Protein AF-B7RVP2-F1 (afdb_monomer)

Secondary structure (DSSP, 8-state):
-EE--TT-TTS-HHHIIIIISSS---HHHHHHHHHHTT----EES--GGGTGGGS-GGG-EEEE--HHHHHHHHHHHHHHH-TT----HHHHHHSTTTTTHHHHHTTT--TT-EEEEGGGHHHHHHHHHHHHT--------SPPSTTHHHHHHHSS-HHHHHHHHHHTHHHHHHHHHHHHHHHHHHHHHHHT-

Sequence (193 aa):
MCDYGSDSKWTSVIIHEYIYAPHEIRWTSFYERLISEGVVALVGHFRLKKYSHLFSPSSQISFVRKPLARTASEFLHETRQSSRMTRNFEEYIELPEMRNRQSKLLKGFENGAFIGVTELYPESIHLINARFRLNLRVLKRNQAPKGGAAKFLQDLPQSVVKRYDELNRIDNEIYRTCRANIERNLSELGANK

Foldseek 3Di:
DEDADQPDPRHDPLCCVQPVPPDDHPLVVSLVVCVVVVPPDYDYDAQCVVCVVSDDLQSAEEEAEQLQLVLLVVLVVCVVPDPPPPDDSLVVLPDPCSFQVVCVSCPPSDPNHAYHYPVCQVLSVVVVCVSVVDDDDDDPPPDDDPCSSVVVVVPDDVVSVVVSCVRHVVSNVVNVVNVVVSVVVVVVVVVVD

Structure (mmCIF, N/CA/C/O backbone):
data_AF-B7RVP2-F1
#
_entry.id   AF-B7RVP2-F1
#
loop_
_atom_site.group_PDB
_atom_site.id
_atom_site.type_symbol
_atom_site.label_atom_id
_atom_site.label_alt_id
_atom_site.label_comp_id
_atom_site.label_asym_id
_atom_site.label_entity_id
_atom_site.label_seq_id
_atom_site.pdbx_PDB_ins_code
_atom_site.Cartn_x
_atom_site.Cartn_y
_atom_site.Cartn_z
_atom_site.occupancy
_atom_site.B_iso_or_equiv
_atom_site.auth_seq_id
_atom_site.auth_comp_id
_atom_site.auth_asym_id
_atom_site.auth_atom_id
_atom_site.pdbx_PDB_model_num
ATOM 1 N N . MET A 1 1 ? 6.884 -10.713 -11.499 1.00 94.19 1 MET A N 1
ATOM 2 C CA . MET A 1 1 ? 8.156 -10.226 -10.928 1.00 94.19 1 MET A CA 1
ATOM 3 C C . MET A 1 1 ? 7.902 -9.734 -9.513 1.00 94.19 1 MET A C 1
ATOM 5 O O . MET A 1 1 ? 6.895 -9.064 -9.309 1.00 94.19 1 MET A O 1
ATOM 9 N N . CYS A 1 2 ? 8.762 -10.073 -8.553 1.00 96.00 2 CYS A N 1
ATOM 10 C CA . CYS A 1 2 ? 8.554 -9.769 -7.134 1.00 96.00 2 CYS A CA 1
ATOM 11 C C . CYS A 1 2 ? 9.708 -8.939 -6.557 1.00 96.00 2 CYS A C 1
ATOM 13 O O . CYS A 1 2 ? 10.865 -9.303 -6.747 1.00 96.00 2 CYS A O 1
ATOM 15 N N . ASP A 1 3 ? 9.398 -7.877 -5.814 1.00 96.00 3 ASP A N 1
ATOM 16 C CA . ASP A 1 3 ? 10.372 -7.049 -5.094 1.00 96.00 3 ASP A CA 1
ATOM 17 C C . ASP A 1 3 ? 9.962 -6.851 -3.625 1.00 96.00 3 ASP A C 1
ATOM 19 O O . ASP A 1 3 ? 9.094 -6.047 -3.285 1.00 96.00 3 ASP A O 1
ATOM 23 N N . TYR A 1 4 ? 10.601 -7.601 -2.734 1.00 94.12 4 TYR A N 1
ATOM 24 C CA . TYR A 1 4 ? 10.345 -7.578 -1.295 1.00 94.12 4 TYR A CA 1
ATOM 25 C C . TYR A 1 4 ? 11.555 -7.073 -0.492 1.00 94.12 4 TYR A C 1
ATOM 27 O O . TYR A 1 4 ? 11.620 -7.319 0.712 1.00 94.12 4 TYR A O 1
ATOM 35 N N . GLY A 1 5 ? 12.500 -6.373 -1.131 1.00 94.00 5 GLY A N 1
ATOM 36 C CA . GLY A 1 5 ? 13.737 -5.910 -0.492 1.00 94.00 5 GLY A CA 1
ATOM 37 C C . GLY A 1 5 ? 14.973 -6.734 -0.864 1.00 94.00 5 GLY A C 1
ATOM 38 O O . GLY A 1 5 ? 14.858 -7.875 -1.309 1.00 94.00 5 GLY A O 1
ATOM 39 N N . SER A 1 6 ? 16.162 -6.163 -0.646 1.00 92.88 6 SER A N 1
ATOM 40 C CA . SER A 1 6 ? 17.462 -6.784 -0.959 1.00 92.88 6 SER A CA 1
ATOM 41 C C . SER A 1 6 ? 17.754 -8.058 -0.171 1.00 92.88 6 SER A C 1
ATOM 43 O O . SER A 1 6 ? 18.533 -8.885 -0.626 1.00 92.88 6 SER A O 1
ATOM 45 N N . ASP A 1 7 ? 17.122 -8.226 0.989 1.00 92.19 7 ASP A N 1
ATOM 46 C CA . ASP A 1 7 ? 17.413 -9.339 1.902 1.00 92.19 7 ASP A CA 1
ATOM 47 C C . ASP A 1 7 ? 16.309 -10.409 1.862 1.00 92.19 7 ASP A C 1
ATOM 49 O O . ASP A 1 7 ? 16.359 -11.421 2.564 1.00 92.19 7 ASP A O 1
ATOM 53 N N . SER A 1 8 ? 15.267 -10.191 1.053 1.00 92.19 8 SER A N 1
ATOM 54 C CA . SER A 1 8 ? 14.140 -11.110 0.953 1.00 92.19 8 SER A CA 1
ATOM 55 C C . SER A 1 8 ? 14.402 -12.186 -0.089 1.00 92.19 8 SER A C 1
ATOM 57 O O . SER A 1 8 ? 14.528 -11.898 -1.275 1.00 92.19 8 SER A O 1
ATOM 59 N N . LYS A 1 9 ? 14.316 -13.454 0.324 1.00 93.31 9 LYS A N 1
ATOM 60 C CA . LYS A 1 9 ? 14.344 -14.613 -0.589 1.00 93.31 9 LYS A CA 1
ATOM 61 C C . LYS A 1 9 ? 13.208 -14.638 -1.623 1.00 93.31 9 LYS A C 1
ATOM 63 O O . LYS A 1 9 ? 13.216 -15.472 -2.520 1.00 93.31 9 LYS A O 1
ATOM 68 N N . TRP A 1 10 ? 12.188 -13.795 -1.448 1.00 93.81 10 TRP A N 1
ATOM 69 C CA . TRP A 1 10 ? 11.055 -13.674 -2.370 1.00 93.81 10 TRP A CA 1
ATOM 70 C C . TRP A 1 10 ? 11.280 -12.610 -3.447 1.00 93.81 10 TRP A C 1
ATOM 72 O O . TRP A 1 10 ? 10.473 -12.504 -4.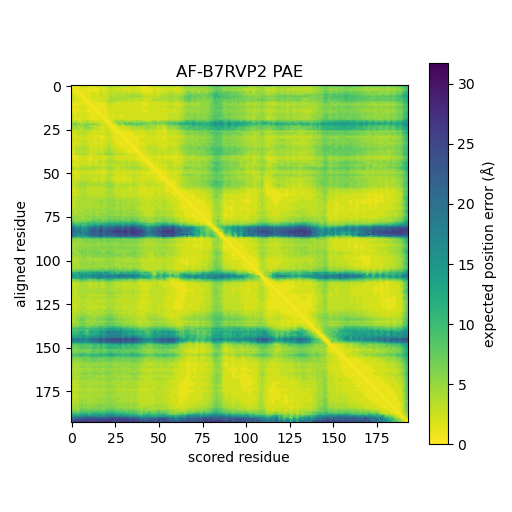373 1.00 93.81 10 TRP A O 1
ATOM 82 N N . THR A 1 11 ? 12.343 -11.814 -3.327 1.00 96.00 11 THR A N 1
ATOM 83 C CA . THR A 1 11 ? 12.757 -10.878 -4.367 1.00 96.00 11 THR A CA 1
ATOM 84 C C . THR A 1 11 ? 13.332 -11.661 -5.541 1.00 96.00 11 THR A C 1
ATOM 86 O O . THR A 1 11 ? 14.124 -12.586 -5.382 1.00 96.00 11 THR A O 1
ATOM 89 N N . SER A 1 12 ? 12.865 -11.345 -6.744 1.00 96.00 12 SER A N 1
ATOM 90 C CA . SER A 1 12 ? 13.273 -12.051 -7.956 1.00 96.00 12 SER A CA 1
ATOM 91 C C . SER A 1 12 ? 14.728 -11.750 -8.316 1.00 96.00 12 SER A C 1
ATOM 93 O O . SER A 1 12 ? 15.195 -10.628 -8.135 1.00 96.00 12 SER A O 1
ATOM 95 N N . VAL A 1 13 ? 15.420 -12.728 -8.906 1.00 94.69 13 VAL A N 1
ATOM 96 C CA . VAL A 1 13 ? 16.837 -12.612 -9.302 1.00 94.69 13 VAL A CA 1
ATOM 97 C C . VAL A 1 13 ? 17.090 -11.378 -10.176 1.00 94.69 13 VAL A C 1
ATOM 99 O O . VAL A 1 13 ? 17.980 -10.596 -9.871 1.00 94.69 13 VAL A O 1
ATOM 102 N N . ILE A 1 14 ? 16.231 -11.117 -11.168 1.00 94.31 14 ILE A N 1
ATOM 103 C CA . ILE A 1 14 ? 16.333 -9.929 -12.037 1.00 94.31 14 ILE A CA 1
ATOM 104 C C . ILE A 1 14 ? 16.259 -8.615 -11.233 1.00 94.31 14 ILE A C 1
ATOM 106 O O . ILE A 1 14 ? 16.933 -7.644 -11.563 1.00 94.31 14 ILE A O 1
ATOM 110 N N . ILE A 1 15 ? 15.478 -8.561 -10.147 1.00 95.38 15 ILE A N 1
ATOM 111 C CA . ILE A 1 15 ? 15.446 -7.378 -9.274 1.00 95.38 15 ILE A CA 1
ATOM 112 C C . ILE A 1 15 ? 16.778 -7.233 -8.535 1.00 95.38 15 ILE A C 1
ATOM 114 O O . ILE A 1 15 ? 17.298 -6.123 -8.453 1.00 95.38 15 ILE A O 1
ATOM 118 N N . HIS A 1 16 ? 17.368 -8.322 -8.036 1.00 94.69 16 HIS A N 1
ATOM 119 C CA . HIS A 1 16 ? 18.698 -8.247 -7.429 1.00 94.69 16 HIS A CA 1
ATOM 120 C C . HIS A 1 16 ? 19.746 -7.754 -8.422 1.00 94.69 16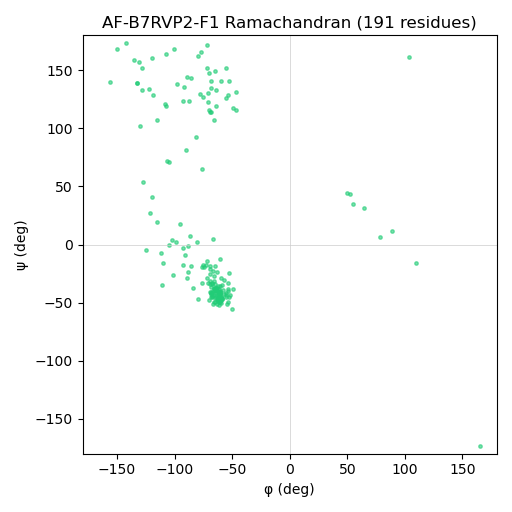 HIS A C 1
ATOM 122 O O . HIS A 1 16 ? 20.474 -6.814 -8.117 1.00 94.69 16 HIS A O 1
ATOM 128 N N . GLU A 1 17 ? 19.768 -8.340 -9.615 1.00 93.88 17 GLU A N 1
ATOM 129 C CA . GLU A 1 17 ? 20.741 -8.030 -10.659 1.00 93.88 17 GLU A CA 1
ATOM 130 C C . GLU A 1 17 ? 20.688 -6.576 -11.119 1.00 93.88 17 GLU A C 1
ATOM 132 O O . GLU A 1 17 ? 21.743 -5.995 -11.326 1.00 93.88 17 GLU A O 1
ATOM 137 N N . TYR A 1 18 ? 19.499 -5.984 -11.274 1.00 94.75 18 TYR A N 1
ATOM 138 C CA . TYR A 1 18 ? 19.358 -4.642 -11.858 1.00 94.75 18 TYR A CA 1
ATOM 139 C C . TYR A 1 18 ? 19.131 -3.530 -10.831 1.00 94.75 18 TYR A C 1
ATOM 141 O O . TYR A 1 18 ? 19.436 -2.374 -11.116 1.00 94.75 18 TYR A O 1
ATOM 149 N N . ILE A 1 19 ? 18.560 -3.847 -9.664 1.00 95.06 19 ILE A N 1
ATOM 150 C CA . ILE A 1 19 ? 18.111 -2.842 -8.687 1.00 95.06 19 ILE A CA 1
ATOM 151 C C . ILE A 1 19 ? 18.961 -2.846 -7.414 1.00 95.06 19 ILE A C 1
ATOM 153 O O . ILE A 1 19 ? 19.156 -1.783 -6.830 1.00 95.06 19 ILE A O 1
ATOM 157 N N . TYR A 1 20 ? 19.4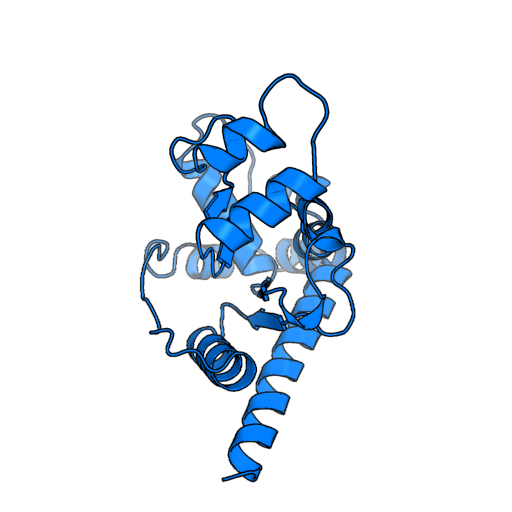38 -4.011 -6.961 1.00 94.00 20 TYR A N 1
ATOM 158 C CA . TYR A 1 20 ? 20.157 -4.133 -5.682 1.00 94.00 20 TYR A CA 1
ATOM 159 C C . TYR A 1 20 ? 21.654 -4.421 -5.809 1.00 94.00 20 TYR A C 1
ATOM 161 O O . TYR A 1 20 ? 22.378 -4.252 -4.829 1.00 94.00 20 TYR A O 1
ATOM 169 N N . ALA A 1 21 ? 22.138 -4.847 -6.974 1.00 90.88 21 ALA A N 1
ATOM 170 C CA . ALA A 1 21 ? 23.562 -5.058 -7.189 1.00 90.88 21 ALA A CA 1
ATOM 171 C C . ALA A 1 21 ? 24.334 -3.724 -7.102 1.00 90.88 21 ALA A C 1
ATOM 173 O O . ALA A 1 21 ? 23.786 -2.682 -7.466 1.00 90.88 21 ALA A O 1
ATOM 174 N N . PRO A 1 22 ? 25.607 -3.736 -6.662 1.00 86.50 22 PRO A N 1
ATOM 175 C CA . PRO A 1 22 ? 26.390 -2.533 -6.365 1.00 86.50 22 PRO A CA 1
ATOM 176 C C . PRO A 1 22 ? 26.891 -1.832 -7.642 1.00 86.50 22 PRO A C 1
ATOM 178 O O . PRO A 1 22 ? 28.085 -1.779 -7.921 1.00 86.50 22 PRO A O 1
ATOM 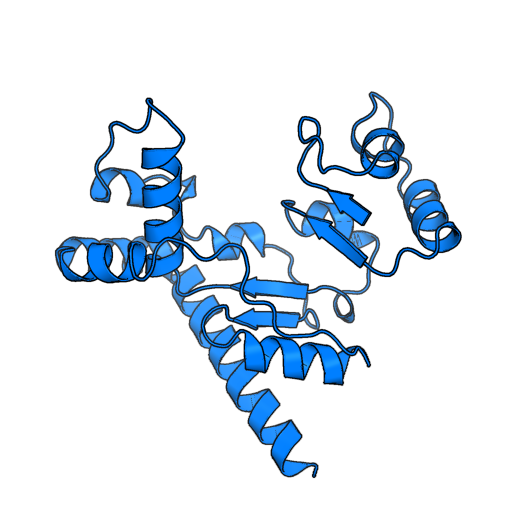181 N N . HIS A 1 23 ? 25.962 -1.320 -8.443 1.00 87.94 23 HIS A N 1
ATOM 182 C CA . HIS A 1 23 ? 26.211 -0.590 -9.682 1.00 87.94 23 HIS A CA 1
ATOM 183 C C . HIS A 1 23 ? 25.097 0.437 -9.921 1.00 87.94 23 HIS A C 1
ATOM 185 O O . HIS A 1 23 ? 24.068 0.431 -9.243 1.00 87.94 23 HIS A O 1
ATOM 191 N N . GLU A 1 24 ? 25.306 1.337 -10.879 1.00 90.81 24 GLU A N 1
ATOM 192 C CA . GLU A 1 24 ? 24.274 2.286 -11.289 1.00 90.81 24 GLU A CA 1
ATOM 193 C C . GLU A 1 24 ? 23.065 1.556 -11.894 1.00 90.81 24 GLU A C 1
ATOM 195 O O . GLU A 1 24 ? 23.212 0.672 -12.743 1.00 90.81 24 GLU A O 1
ATOM 200 N N . ILE A 1 25 ? 21.859 1.939 -11.463 1.00 91.31 25 ILE A N 1
ATOM 201 C CA . ILE A 1 25 ? 20.622 1.303 -11.918 1.00 91.31 25 ILE A CA 1
ATOM 202 C C . ILE A 1 25 ? 20.360 1.670 -13.379 1.00 91.31 25 ILE A C 1
ATOM 204 O O . ILE A 1 25 ? 20.055 2.814 -13.718 1.00 91.31 25 ILE A O 1
ATOM 208 N N . ARG A 1 26 ? 20.391 0.657 -14.244 1.00 92.62 26 ARG A N 1
ATOM 209 C CA . ARG A 1 26 ? 20.084 0.782 -15.673 1.00 92.62 26 ARG A CA 1
ATOM 210 C C . ARG A 1 26 ? 18.594 0.560 -15.924 1.00 92.62 26 ARG A C 1
ATOM 212 O O . ARG A 1 26 ? 18.174 -0.531 -16.309 1.00 92.62 26 ARG A O 1
ATOM 219 N N . TRP A 1 27 ? 17.796 1.602 -15.696 1.00 94.88 27 TRP A N 1
ATOM 220 C CA . TRP A 1 27 ? 16.329 1.548 -15.774 1.00 94.88 27 TRP A CA 1
ATOM 221 C C . TRP A 1 27 ? 15.785 1.082 -17.128 1.00 94.88 27 TRP A C 1
ATOM 223 O O . TRP A 1 27 ? 14.883 0.246 -17.156 1.00 94.88 27 TRP A O 1
ATOM 233 N N . THR A 1 28 ? 16.355 1.561 -18.238 1.00 94.56 28 THR A N 1
ATOM 234 C CA . THR A 1 28 ? 15.943 1.152 -19.592 1.00 94.56 28 THR A CA 1
ATOM 235 C C . THR A 1 28 ? 16.157 -0.343 -19.805 1.00 94.56 28 THR A C 1
ATOM 237 O O . THR A 1 28 ? 15.212 -1.056 -20.124 1.00 94.56 28 THR A O 1
ATOM 240 N N . SER A 1 29 ? 17.362 -0.843 -19.522 1.00 94.94 29 SER A N 1
ATOM 241 C CA . SER A 1 29 ? 17.688 -2.265 -19.675 1.00 94.94 29 SER A CA 1
ATOM 242 C C . SER A 1 29 ? 16.883 -3.156 -18.729 1.00 94.94 29 SER A C 1
ATOM 244 O O . SER A 1 29 ? 16.522 -4.274 -19.088 1.00 94.94 29 SER A O 1
ATOM 246 N N . PHE A 1 30 ? 16.581 -2.672 -17.520 1.00 95.88 30 PHE A N 1
ATOM 247 C CA . PHE A 1 30 ? 15.683 -3.369 -16.605 1.00 95.88 30 PHE A CA 1
ATOM 248 C C . PHE A 1 30 ? 14.278 -3.495 -17.203 1.00 95.88 30 PHE A C 1
ATOM 250 O O . PHE A 1 30 ? 13.723 -4.591 -17.228 1.00 95.88 30 PHE A O 1
ATOM 257 N N . TYR A 1 31 ? 13.716 -2.400 -17.722 1.00 95.44 31 TYR A N 1
ATOM 258 C CA . TYR A 1 31 ? 12.392 -2.409 -18.339 1.00 95.44 31 TYR A CA 1
ATOM 259 C C . TYR A 1 31 ? 12.338 -3.309 -19.580 1.00 95.44 31 TYR A C 1
ATOM 261 O O . TYR A 1 31 ? 11.451 -4.154 -19.674 1.00 95.44 31 TYR A O 1
ATOM 269 N N . GLU A 1 32 ? 13.319 -3.209 -20.480 1.00 94.75 32 GLU A N 1
ATOM 270 C CA . GLU A 1 32 ? 13.449 -4.092 -21.649 1.00 94.75 32 GLU A CA 1
ATOM 271 C C . GLU A 1 32 ? 13.484 -5.566 -21.241 1.00 94.75 32 GLU A C 1
ATOM 273 O O . GLU A 1 32 ? 12.799 -6.392 -21.846 1.00 94.75 32 GLU A O 1
ATOM 278 N N . ARG A 1 33 ? 14.214 -5.887 -20.165 1.00 95.12 33 ARG A N 1
ATOM 279 C CA . ARG A 1 33 ? 14.269 -7.247 -19.626 1.00 95.12 33 ARG A CA 1
ATOM 280 C C . ARG A 1 33 ? 12.923 -7.715 -19.075 1.00 95.12 33 ARG A C 1
ATOM 282 O O . ARG A 1 33 ? 12.567 -8.874 -19.262 1.00 95.12 33 ARG A O 1
ATOM 289 N N . LEU A 1 34 ? 12.158 -6.847 -18.409 1.00 94.88 34 LEU A N 1
ATOM 290 C CA . LEU A 1 34 ? 10.803 -7.201 -17.965 1.00 94.88 34 LEU A CA 1
ATOM 291 C C . LEU A 1 34 ? 9.905 -7.553 -19.156 1.00 94.88 34 LEU A C 1
ATOM 293 O O . LEU A 1 34 ? 9.157 -8.529 -19.089 1.00 94.88 34 LEU A O 1
ATOM 297 N N . ILE A 1 35 ? 9.993 -6.778 -20.239 1.00 94.19 35 ILE A N 1
ATOM 298 C CA . ILE A 1 35 ? 9.204 -7.011 -21.451 1.00 94.19 35 ILE A CA 1
ATOM 299 C C . ILE A 1 35 ? 9.636 -8.306 -22.149 1.00 94.19 35 ILE A C 1
ATOM 301 O O . ILE A 1 35 ? 8.772 -9.108 -22.504 1.00 94.19 35 ILE A O 1
ATOM 305 N N . SER A 1 36 ? 10.941 -8.550 -22.306 1.00 95.38 36 SER A N 1
ATOM 306 C CA . SER A 1 36 ? 11.444 -9.746 -22.999 1.00 95.38 36 SER A CA 1
ATOM 307 C C . SER A 1 36 ? 11.119 -11.053 -22.268 1.00 95.38 36 SER A C 1
ATOM 309 O O . SER A 1 36 ? 10.877 -12.069 -22.911 1.00 95.38 36 SER A O 1
ATOM 311 N N . GLU A 1 37 ? 11.048 -11.021 -20.936 1.00 94.81 37 GLU A N 1
ATOM 312 C CA . GLU A 1 37 ? 10.641 -12.153 -20.086 1.00 94.81 37 GLU A CA 1
ATOM 313 C C . GLU A 1 37 ? 9.109 -12.321 -20.005 1.00 94.81 37 GLU A C 1
ATOM 315 O O . GLU A 1 37 ? 8.607 -13.171 -19.267 1.00 94.81 37 GLU A O 1
ATOM 320 N N . GLY A 1 38 ? 8.334 -11.490 -20.712 1.00 94.19 38 GLY A N 1
ATOM 321 C CA . GLY A 1 38 ? 6.871 -11.549 -20.693 1.00 94.19 38 GLY A CA 1
ATOM 322 C C . GLY A 1 38 ? 6.269 -11.233 -19.320 1.00 94.19 38 GLY A C 1
ATOM 323 O O . GLY A 1 38 ? 5.226 -11.778 -18.947 1.00 94.19 38 GLY A O 1
ATOM 324 N N . VAL A 1 39 ? 6.921 -10.377 -18.524 1.00 93.62 39 VAL A N 1
ATOM 325 C CA . VAL A 1 39 ? 6.451 -10.029 -17.179 1.00 93.62 39 VAL A CA 1
ATOM 326 C C . VAL A 1 39 ? 5.162 -9.216 -17.266 1.00 93.62 39 VAL A C 1
ATOM 328 O O . VAL A 1 39 ? 5.160 -8.057 -17.664 1.00 93.62 39 VAL A O 1
ATOM 331 N N . VAL A 1 40 ? 4.066 -9.800 -16.783 1.00 90.81 40 VAL A N 1
ATOM 332 C CA . VAL A 1 40 ? 2.743 -9.148 -16.760 1.00 90.81 40 VAL A CA 1
ATOM 333 C C . VAL A 1 40 ? 2.498 -8.268 -15.530 1.00 90.81 40 VAL A C 1
ATOM 335 O O . VAL A 1 40 ? 1.583 -7.451 -15.528 1.00 90.81 40 VAL A O 1
ATOM 338 N N . ALA A 1 41 ? 3.279 -8.447 -14.458 1.00 93.31 41 ALA A N 1
ATOM 339 C CA . ALA A 1 41 ? 3.133 -7.682 -13.221 1.00 93.31 41 ALA A CA 1
ATOM 340 C C . ALA A 1 41 ? 4.431 -7.627 -12.400 1.00 93.31 41 ALA A C 1
ATOM 342 O O . ALA A 1 41 ? 5.123 -8.640 -12.222 1.00 93.31 41 ALA A O 1
ATOM 343 N N . LEU A 1 42 ? 4.700 -6.450 -11.833 1.00 94.88 42 LEU A N 1
ATOM 344 C CA . LEU A 1 42 ? 5.697 -6.215 -10.792 1.00 94.88 42 LEU A CA 1
ATOM 345 C C . LEU A 1 42 ? 4.976 -5.959 -9.464 1.00 94.88 42 LEU A C 1
ATOM 347 O O . LEU A 1 42 ? 4.196 -5.017 -9.353 1.00 94.88 42 LEU A O 1
ATOM 351 N N . VAL A 1 43 ? 5.218 -6.808 -8.466 1.00 94.56 43 VAL A N 1
ATOM 352 C CA . VAL A 1 43 ? 4.527 -6.776 -7.166 1.00 94.56 43 VAL A CA 1
ATOM 353 C C . VAL A 1 43 ? 5.527 -6.776 -6.018 1.00 94.56 43 VAL A C 1
ATOM 355 O O . VAL A 1 43 ? 6.627 -7.303 -6.165 1.00 94.56 43 VAL A O 1
ATOM 358 N N . GLY A 1 44 ? 5.176 -6.198 -4.868 1.00 92.44 44 GLY A N 1
ATOM 359 C CA . GLY A 1 44 ? 6.143 -6.110 -3.782 1.00 92.44 44 GLY A CA 1
ATOM 360 C C . GLY A 1 44 ? 5.811 -5.157 -2.643 1.00 92.44 44 GLY A C 1
ATOM 361 O O . GLY A 1 44 ? 4.728 -4.576 -2.586 1.00 92.44 44 GLY A O 1
ATOM 362 N N . HIS A 1 45 ? 6.780 -4.998 -1.740 1.00 88.88 45 HIS A N 1
ATOM 363 C CA . HIS A 1 45 ? 6.750 -4.048 -0.624 1.00 88.88 45 HIS A CA 1
ATOM 364 C C . HIS A 1 45 ? 7.704 -2.883 -0.900 1.00 88.88 45 HIS A C 1
ATOM 366 O O . HIS A 1 45 ? 8.756 -2.744 -0.279 1.00 88.88 45 HIS A O 1
ATOM 372 N N . PHE A 1 46 ? 7.328 -2.025 -1.841 1.00 88.69 46 PHE A N 1
ATOM 373 C CA . PHE A 1 46 ? 8.099 -0.839 -2.199 1.00 88.69 46 PHE A CA 1
ATOM 374 C C . PHE A 1 46 ? 7.210 0.403 -2.236 1.00 88.69 46 PHE A C 1
ATOM 376 O O . PHE A 1 46 ? 5.994 0.333 -2.410 1.00 88.69 46 PHE A O 1
ATOM 383 N N . ARG A 1 47 ? 7.833 1.575 -2.078 1.00 85.31 47 ARG A N 1
ATOM 384 C CA . ARG A 1 47 ? 7.160 2.858 -2.320 1.00 85.31 47 ARG A CA 1
ATOM 385 C C . ARG A 1 47 ? 6.885 2.996 -3.811 1.00 85.31 47 ARG A C 1
ATOM 387 O O . ARG A 1 47 ? 7.775 2.704 -4.608 1.00 85.31 47 ARG A O 1
ATOM 394 N N . LEU A 1 48 ? 5.720 3.529 -4.180 1.00 81.19 48 LEU A N 1
ATOM 395 C CA . LEU A 1 48 ? 5.317 3.651 -5.585 1.00 81.19 48 LEU A CA 1
ATOM 396 C C . LEU A 1 48 ? 6.381 4.340 -6.457 1.00 81.19 48 LEU A C 1
ATOM 398 O O . LEU A 1 48 ? 6.716 3.854 -7.536 1.00 81.19 48 LEU A O 1
ATOM 402 N N . LYS A 1 49 ? 6.974 5.426 -5.941 1.00 84.81 49 LYS A N 1
ATOM 403 C CA . LYS A 1 49 ? 8.000 6.229 -6.627 1.00 84.81 49 LYS A CA 1
ATOM 404 C C . LYS A 1 49 ? 9.186 5.405 -7.158 1.00 84.81 49 LYS A C 1
ATOM 406 O O . LYS A 1 49 ? 9.846 5.841 -8.095 1.00 84.81 49 LYS A O 1
ATOM 411 N N . LYS A 1 50 ? 9.465 4.229 -6.578 1.00 89.56 50 LYS A N 1
ATOM 412 C CA . LYS A 1 50 ? 10.574 3.361 -7.001 1.00 89.56 50 LYS A CA 1
ATOM 413 C C . LYS A 1 50 ? 10.459 2.953 -8.473 1.00 89.56 50 LYS A C 1
ATOM 415 O O . LYS A 1 50 ? 11.468 2.946 -9.161 1.00 89.56 50 LYS A O 1
ATOM 420 N N . TYR A 1 51 ? 9.246 2.665 -8.947 1.00 91.69 51 TYR A N 1
ATOM 421 C CA . TYR A 1 51 ? 9.005 2.154 -10.301 1.00 91.69 51 TYR A CA 1
ATOM 422 C C . TYR A 1 51 ? 8.010 2.985 -11.115 1.00 91.69 51 TYR A C 1
ATOM 424 O O . TYR A 1 51 ? 7.804 2.694 -12.288 1.00 91.69 51 TYR A O 1
ATOM 432 N N . SER A 1 52 ? 7.391 4.016 -10.528 1.00 88.06 52 SER A N 1
ATOM 433 C CA . SER A 1 52 ? 6.328 4.790 -11.188 1.00 88.06 52 SER A CA 1
ATOM 434 C C . SER A 1 52 ? 6.747 5.403 -12.525 1.00 88.06 52 SER A C 1
ATOM 436 O O . SER A 1 52 ? 5.921 5.527 -13.414 1.00 88.06 52 SER A O 1
ATOM 438 N N . HIS A 1 53 ? 8.026 5.739 -12.695 1.00 90.38 53 HIS A N 1
ATOM 439 C CA . HIS A 1 53 ? 8.563 6.304 -13.934 1.00 90.38 53 HIS A CA 1
ATOM 440 C C . HIS A 1 53 ? 8.655 5.293 -15.095 1.00 90.38 53 HIS A C 1
ATOM 442 O O . HIS A 1 53 ? 8.844 5.706 -16.233 1.00 90.38 53 HIS A O 1
ATOM 448 N N . LEU A 1 54 ? 8.527 3.987 -14.827 1.00 92.38 54 LEU A N 1
ATOM 449 C CA . LEU A 1 54 ? 8.573 2.927 -15.845 1.00 92.38 54 LEU A CA 1
ATOM 450 C C . LEU A 1 54 ? 7.190 2.547 -16.387 1.00 92.38 54 LEU A C 1
ATOM 452 O O . LEU A 1 54 ? 7.090 1.873 -17.409 1.00 92.38 54 LEU A O 1
ATOM 456 N N . PHE A 1 55 ? 6.118 2.912 -15.680 1.00 90.62 55 PHE A N 1
ATOM 457 C CA . PHE A 1 55 ? 4.774 2.411 -15.952 1.00 90.62 55 PHE A CA 1
ATOM 458 C C . PHE A 1 55 ? 3.768 3.553 -15.990 1.00 90.62 55 PHE A C 1
ATOM 460 O O . PHE A 1 55 ? 3.779 4.421 -15.119 1.00 90.62 55 PHE A O 1
ATOM 467 N N . SER A 1 56 ? 2.829 3.501 -16.939 1.00 90.38 56 SER A N 1
ATOM 468 C CA . SER A 1 56 ? 1.700 4.433 -16.963 1.00 90.38 56 SER A CA 1
ATOM 469 C C . SER A 1 56 ? 0.979 4.437 -15.606 1.00 90.38 56 SER A C 1
ATOM 471 O O . SER A 1 56 ? 0.757 3.364 -15.037 1.00 90.38 56 SER A O 1
ATOM 473 N N . PRO A 1 57 ? 0.521 5.596 -15.103 1.00 89.12 57 PRO A N 1
ATOM 474 C CA . PRO A 1 57 ? -0.342 5.652 -13.922 1.00 89.12 57 PRO A CA 1
ATOM 475 C C . PRO A 1 57 ? -1.520 4.685 -14.014 1.00 89.12 57 PRO A C 1
ATOM 477 O O . PRO A 1 57 ? -1.860 4.003 -13.053 1.00 89.12 57 PRO A O 1
ATOM 480 N N . SER A 1 58 ? -2.094 4.545 -15.211 1.00 90.94 58 SER A N 1
ATOM 481 C CA . SER A 1 58 ? -3.262 3.703 -15.458 1.00 90.94 58 SER A CA 1
ATOM 482 C C . SER A 1 58 ? -3.036 2.201 -15.250 1.00 90.94 58 SER A C 1
ATOM 484 O O . SER A 1 58 ? -4.030 1.489 -15.073 1.00 90.94 58 SER A O 1
ATOM 486 N N . SER A 1 59 ? -1.778 1.739 -15.233 1.00 91.19 59 SER A N 1
ATOM 487 C CA . SER A 1 59 ? -1.378 0.345 -14.993 1.00 91.19 59 SER A CA 1
ATOM 488 C C . SER A 1 59 ? -0.932 0.064 -13.558 1.00 91.19 59 SER A C 1
ATOM 490 O O . SER A 1 59 ? -0.515 -1.050 -13.250 1.00 91.19 59 SER A O 1
ATOM 492 N N . GLN A 1 60 ? -0.994 1.058 -12.671 1.00 92.12 60 GLN A N 1
ATOM 493 C CA . GLN A 1 60 ? -0.585 0.916 -11.278 1.00 92.12 60 GLN A CA 1
ATOM 494 C C . GLN A 1 60 ? -1.783 0.517 -10.410 1.00 92.12 60 GLN A C 1
ATOM 496 O O . GLN A 1 60 ? -2.880 1.065 -10.538 1.00 92.12 60 GLN A O 1
ATOM 501 N N . ILE A 1 61 ? -1.564 -0.451 -9.518 1.00 93.44 61 ILE A N 1
ATOM 502 C CA . ILE A 1 61 ? -2.578 -0.985 -8.605 1.00 93.44 61 ILE A CA 1
ATOM 503 C C . ILE A 1 61 ? -2.018 -0.954 -7.184 1.00 93.44 61 ILE A C 1
ATOM 505 O O . ILE A 1 61 ? -0.895 -1.395 -6.943 1.00 93.44 61 ILE A O 1
ATOM 509 N N . SER A 1 62 ? -2.810 -0.465 -6.234 1.00 93.62 62 SER A N 1
ATOM 510 C CA . SER A 1 62 ? -2.522 -0.564 -4.801 1.00 93.62 62 SER A CA 1
ATOM 511 C C . SER A 1 62 ? -3.807 -0.811 -4.014 1.00 93.62 62 SER A C 1
ATOM 513 O O . SER A 1 62 ? -4.903 -0.804 -4.573 1.00 93.62 62 SER A O 1
ATOM 515 N N . PHE A 1 63 ? -3.678 -1.057 -2.714 1.00 94.56 63 PHE A N 1
ATOM 516 C CA . PHE A 1 63 ? -4.801 -1.267 -1.810 1.00 94.56 63 PHE A CA 1
ATOM 517 C C . PHE A 1 63 ? -4.634 -0.431 -0.548 1.00 94.56 63 PHE A C 1
ATOM 519 O O . PHE A 1 63 ? -3.547 -0.363 0.029 1.00 94.56 63 PHE A O 1
ATOM 526 N N . VAL A 1 64 ? -5.741 0.147 -0.090 1.00 95.25 64 VAL A N 1
ATOM 527 C CA . VAL A 1 64 ? -5.859 0.740 1.244 1.00 95.25 64 VAL A CA 1
ATOM 528 C C . VAL A 1 64 ? -6.727 -0.133 2.141 1.00 95.25 64 VAL A C 1
ATOM 530 O O . VAL A 1 64 ? -7.463 -1.017 1.692 1.00 95.25 64 VAL A O 1
ATOM 533 N N . ARG A 1 65 ? -6.637 0.110 3.441 1.00 95.25 65 ARG A N 1
ATOM 534 C CA . ARG A 1 65 ? -7.456 -0.524 4.476 1.00 95.25 65 ARG A CA 1
ATOM 535 C C . ARG A 1 65 ? -7.932 0.545 5.451 1.00 95.25 65 ARG A C 1
ATOM 537 O O . ARG A 1 65 ? -7.281 1.591 5.563 1.00 95.25 65 ARG A O 1
ATOM 544 N N . LYS A 1 66 ? -9.014 0.283 6.194 1.00 95.75 66 LYS A N 1
ATOM 545 C CA . LYS A 1 66 ? -9.451 1.176 7.277 1.00 95.75 66 LYS A CA 1
ATOM 546 C C . LYS A 1 66 ? -8.247 1.505 8.184 1.00 95.75 66 LYS A C 1
ATOM 548 O O . LYS A 1 66 ? -7.696 0.566 8.772 1.00 95.75 66 LYS A O 1
ATOM 553 N N . PRO A 1 67 ? -7.823 2.782 8.306 1.00 96.19 67 PRO A N 1
ATOM 554 C CA . PRO A 1 67 ? -6.510 3.127 8.860 1.00 96.19 67 PRO A CA 1
ATOM 555 C C . PRO A 1 67 ? -6.246 2.529 10.244 1.00 96.19 67 PRO A C 1
ATOM 557 O O . PRO A 1 67 ? -5.274 1.794 10.422 1.00 96.19 67 PRO A O 1
ATOM 560 N N . LEU A 1 68 ? -7.172 2.722 11.187 1.00 95.38 68 LEU A N 1
ATOM 561 C CA . LEU A 1 68 ? -7.033 2.200 12.547 1.00 95.38 68 LEU A CA 1
ATOM 562 C C . LEU A 1 68 ? -6.935 0.664 12.583 1.00 95.38 68 LEU A C 1
ATOM 564 O O . LEU A 1 68 ? -6.084 0.107 13.273 1.00 95.38 68 LEU A O 1
ATOM 568 N N . ALA A 1 69 ? -7.744 -0.037 11.781 1.00 93.62 69 ALA A N 1
ATOM 569 C CA . ALA A 1 69 ? -7.698 -1.499 11.685 1.00 93.62 69 ALA A CA 1
ATOM 570 C C . ALA A 1 69 ? -6.397 -2.005 11.051 1.00 93.62 69 ALA A C 1
ATOM 572 O O . ALA A 1 69 ? -5.897 -3.067 11.429 1.00 93.62 69 ALA A O 1
ATOM 573 N N . ARG A 1 70 ? -5.834 -1.250 10.102 1.00 93.69 70 ARG A N 1
ATOM 574 C CA . ARG A 1 70 ? -4.520 -1.524 9.517 1.00 93.69 70 ARG A CA 1
ATOM 575 C C . ARG A 1 70 ? -3.416 -1.368 10.562 1.00 93.69 70 ARG A C 1
ATOM 577 O O . ARG A 1 70 ? -2.625 -2.292 10.714 1.00 93.69 70 ARG A O 1
ATOM 584 N N . THR A 1 71 ? -3.394 -0.256 11.300 1.00 94.25 71 THR A N 1
ATOM 585 C CA . THR A 1 71 ? -2.387 -0.001 12.345 1.00 94.25 71 THR A CA 1
ATOM 586 C C . THR A 1 71 ? -2.481 -1.012 13.489 1.00 94.25 71 THR A C 1
ATOM 588 O O . THR A 1 71 ? -1.460 -1.570 13.870 1.00 94.25 71 THR A O 1
ATOM 591 N N . ALA A 1 72 ? -3.683 -1.349 13.968 1.00 92.88 72 ALA A N 1
ATOM 592 C CA . ALA A 1 72 ? -3.862 -2.413 14.961 1.00 92.88 72 ALA A CA 1
ATOM 593 C C . ALA A 1 72 ? -3.366 -3.776 14.452 1.00 92.88 72 ALA A C 1
ATOM 595 O O . ALA A 1 72 ? -2.734 -4.536 15.178 1.00 92.88 72 ALA A O 1
ATOM 596 N N . SER A 1 73 ? -3.624 -4.091 13.180 1.00 90.00 73 SER A N 1
ATOM 597 C CA . SER A 1 73 ? -3.138 -5.328 12.568 1.00 90.00 73 SER A CA 1
ATOM 598 C C . SER A 1 73 ? -1.610 -5.379 12.466 1.00 90.00 73 SER A C 1
ATOM 600 O O . SER A 1 73 ? -1.056 -6.463 12.629 1.00 90.00 73 SER A O 1
ATOM 602 N N . GLU A 1 74 ? -0.947 -4.255 12.180 1.00 89.56 74 GLU A N 1
ATOM 603 C CA . GLU A 1 74 ? 0.521 -4.150 12.135 1.00 89.56 74 GLU A CA 1
ATOM 604 C C . GLU A 1 74 ? 1.117 -4.260 13.545 1.00 89.56 74 GLU A C 1
ATOM 606 O O . GLU A 1 74 ? 1.963 -5.119 13.771 1.00 89.56 74 GLU A O 1
ATOM 611 N N . PHE A 1 75 ? 0.574 -3.525 14.521 1.00 91.00 75 PHE A N 1
ATOM 612 C CA . PHE A 1 75 ? 0.970 -3.619 15.930 1.00 91.00 75 PHE A CA 1
ATOM 613 C C . PHE A 1 75 ? 0.897 -5.058 16.462 1.00 91.00 75 PHE A C 1
ATOM 615 O O . PHE A 1 75 ? 1.856 -5.591 17.022 1.00 91.00 75 PHE A O 1
ATOM 622 N N . LEU A 1 76 ? -0.229 -5.740 16.235 1.00 89.06 76 LEU A N 1
ATOM 623 C CA . LEU A 1 76 ? -0.408 -7.130 16.660 1.00 89.06 76 LEU A CA 1
ATOM 624 C C . LEU A 1 76 ? 0.509 -8.112 15.919 1.00 89.06 76 LEU A C 1
ATOM 626 O O . LEU A 1 76 ? 0.716 -9.224 16.399 1.00 89.06 76 LEU A O 1
ATOM 630 N N . HIS A 1 77 ? 0.987 -7.761 14.727 1.00 85.94 77 HIS A N 1
ATOM 631 C CA . HIS A 1 77 ? 1.934 -8.577 13.977 1.00 85.94 77 HIS A CA 1
ATOM 632 C C . HIS A 1 77 ? 3.355 -8.389 14.515 1.00 85.94 77 HIS A C 1
ATOM 634 O O . HIS A 1 77 ? 4.037 -9.373 14.799 1.00 85.94 77 HIS A O 1
ATOM 640 N N . GLU A 1 78 ? 3.766 -7.140 14.731 1.00 86.00 78 GLU A N 1
ATOM 641 C CA . GLU A 1 78 ? 5.087 -6.784 15.252 1.00 86.00 78 GLU A CA 1
ATOM 642 C C . GLU A 1 78 ? 5.294 -7.264 16.693 1.00 86.00 78 GLU A C 1
ATOM 644 O O . GLU A 1 78 ? 6.373 -7.757 17.016 1.00 86.00 78 GLU A O 1
ATOM 649 N N . THR A 1 79 ? 4.260 -7.220 17.538 1.00 83.62 79 THR A N 1
ATOM 650 C CA . THR A 1 79 ? 4.309 -7.777 18.907 1.00 83.62 79 THR A CA 1
ATOM 651 C C . THR A 1 79 ? 4.465 -9.299 18.935 1.00 83.62 79 THR A C 1
ATOM 653 O O . THR A 1 79 ? 5.026 -9.840 19.880 1.00 83.62 79 THR A O 1
ATOM 656 N N . ARG A 1 80 ? 4.008 -10.013 17.896 1.00 79.94 80 ARG A N 1
ATOM 657 C CA . ARG A 1 80 ? 4.198 -11.472 17.782 1.00 79.94 80 ARG A CA 1
ATOM 658 C C . ARG A 1 80 ? 5.547 -11.855 17.193 1.00 79.94 80 ARG A C 1
ATOM 660 O O . ARG A 1 80 ? 6.091 -12.888 17.563 1.00 79.94 80 ARG A O 1
ATOM 667 N N . GLN A 1 81 ? 6.032 -11.087 16.218 1.00 72.94 81 GLN A N 1
ATOM 668 C CA . GLN A 1 81 ? 7.258 -11.417 15.486 1.00 72.94 81 GLN A CA 1
ATOM 669 C C . GLN A 1 81 ? 8.521 -10.860 16.135 1.00 72.94 81 GLN A C 1
ATOM 671 O O . GLN A 1 81 ? 9.590 -11.448 15.982 1.00 72.94 81 GLN A O 1
ATOM 676 N N . SER A 1 82 ? 8.420 -9.737 16.842 1.00 62.91 82 SER A N 1
ATOM 677 C CA . SER A 1 82 ? 9.556 -9.125 17.515 1.00 62.91 82 SER A CA 1
ATOM 678 C C . SER A 1 82 ? 9.420 -9.314 19.022 1.00 62.91 82 SER A C 1
ATOM 680 O O . SER A 1 82 ? 8.492 -8.815 19.649 1.00 62.91 82 SER A O 1
ATOM 682 N N . SER A 1 83 ? 10.405 -9.961 19.639 1.00 55.41 83 SER A N 1
ATOM 683 C CA . SER A 1 83 ? 10.571 -9.972 21.100 1.00 55.41 83 SER A CA 1
ATOM 684 C C . SER A 1 83 ? 10.925 -8.589 21.679 1.00 55.41 83 SER A C 1
ATOM 686 O O . SER A 1 83 ? 11.211 -8.470 22.865 1.00 55.41 83 SER A O 1
ATOM 688 N N . ARG A 1 84 ? 10.952 -7.542 20.838 1.00 51.06 84 ARG A N 1
ATOM 689 C CA . ARG A 1 84 ? 11.463 -6.197 21.137 1.00 51.06 84 ARG A CA 1
ATOM 690 C C . ARG A 1 84 ? 10.383 -5.115 21.199 1.00 51.06 84 ARG A C 1
ATOM 692 O O . ARG A 1 84 ? 10.706 -3.991 21.571 1.00 51.06 84 ARG A O 1
ATOM 699 N N . MET A 1 85 ? 9.130 -5.411 20.846 1.00 60.59 85 MET A N 1
ATOM 700 C CA . MET A 1 85 ? 8.055 -4.424 20.963 1.00 60.59 85 MET A CA 1
ATOM 701 C C . MET A 1 85 ? 7.546 -4.377 22.409 1.00 60.59 85 MET A C 1
ATOM 703 O O . MET A 1 85 ? 6.678 -5.152 22.797 1.00 60.59 85 MET A O 1
ATOM 707 N N . THR A 1 86 ? 8.111 -3.474 23.211 1.00 57.12 86 THR A N 1
ATOM 708 C CA . THR A 1 86 ? 7.741 -3.254 24.623 1.00 57.12 86 THR A CA 1
ATOM 709 C C . THR A 1 86 ? 6.682 -2.169 24.823 1.00 57.12 86 THR A C 1
ATOM 711 O O . THR A 1 86 ? 6.275 -1.918 25.953 1.00 57.12 86 THR A O 1
ATOM 714 N N . ARG A 1 87 ? 6.250 -1.511 23.742 1.00 68.31 87 ARG A N 1
ATOM 715 C CA . ARG A 1 87 ? 5.330 -0.370 23.793 1.00 68.31 87 ARG A CA 1
ATOM 716 C C . ARG A 1 87 ? 3.878 -0.815 23.810 1.00 68.31 87 ARG A C 1
ATOM 718 O O . ARG A 1 87 ? 3.507 -1.765 23.114 1.00 68.31 87 ARG A O 1
ATOM 725 N N . ASN A 1 88 ? 3.053 -0.089 24.556 1.00 88.62 88 ASN A N 1
ATOM 726 C CA . ASN A 1 88 ? 1.604 -0.218 24.426 1.00 88.62 88 ASN A CA 1
ATOM 727 C C . ASN A 1 88 ? 1.129 0.410 23.100 1.00 88.62 88 ASN A C 1
ATOM 729 O O . ASN A 1 88 ? 1.896 1.026 22.351 1.00 88.62 88 ASN A O 1
ATOM 733 N N . PHE A 1 89 ? -0.142 0.209 22.767 1.00 91.94 89 PHE A N 1
ATOM 734 C CA . PHE A 1 89 ? -0.672 0.675 21.489 1.00 91.94 89 PHE A CA 1
ATOM 735 C C . PHE A 1 89 ? 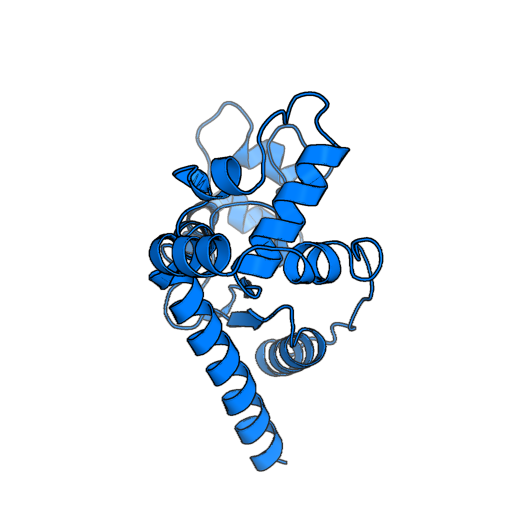-0.756 2.203 21.418 1.00 91.94 89 PHE A C 1
ATOM 737 O O . PHE A 1 89 ? -0.565 2.780 20.350 1.00 91.94 89 PHE A O 1
ATOM 744 N N . GLU A 1 90 ? -0.986 2.864 22.548 1.00 93.62 90 GLU A N 1
ATOM 745 C CA . GLU A 1 90 ? -1.031 4.317 22.686 1.00 93.62 90 GLU A CA 1
ATOM 746 C C . GLU A 1 90 ? 0.312 4.959 22.313 1.00 93.62 90 GLU A C 1
ATOM 748 O O . GLU A 1 90 ? 0.364 5.896 21.517 1.00 93.62 90 GLU A O 1
ATOM 753 N N . GLU A 1 91 ? 1.417 4.407 22.804 1.00 92.81 91 GLU A N 1
ATOM 754 C CA . GLU A 1 91 ? 2.772 4.822 22.432 1.00 92.81 91 GLU A CA 1
ATOM 755 C C . GLU A 1 91 ? 3.096 4.478 20.974 1.00 92.81 91 GLU A C 1
ATOM 757 O O . GLU A 1 91 ? 3.837 5.202 20.301 1.00 92.81 91 GLU A O 1
ATOM 762 N N . TYR A 1 92 ? 2.547 3.371 20.470 1.00 92.62 92 TYR A N 1
ATOM 763 C CA . TYR A 1 92 ? 2.752 2.937 19.093 1.00 92.62 92 TYR A CA 1
ATOM 764 C C . TYR A 1 92 ? 2.112 3.894 18.082 1.00 92.62 92 TYR A C 1
ATOM 766 O O . TYR A 1 92 ? 2.743 4.244 17.085 1.00 92.62 92 TYR A O 1
ATOM 774 N N . ILE A 1 93 ? 0.883 4.361 18.325 1.00 94.81 93 ILE A N 1
ATOM 775 C CA . ILE A 1 93 ? 0.197 5.275 17.394 1.00 94.81 93 ILE A CA 1
ATOM 776 C C . ILE A 1 93 ? 0.828 6.672 17.346 1.00 94.81 93 ILE A C 1
ATOM 778 O O . ILE A 1 93 ? 0.645 7.393 16.362 1.00 94.81 93 ILE A O 1
ATOM 782 N N . GLU A 1 94 ? 1.585 7.049 18.377 1.00 94.56 94 GLU A N 1
ATOM 783 C CA . GLU A 1 94 ? 2.278 8.336 18.447 1.00 94.56 94 GLU A CA 1
ATOM 784 C C . GLU A 1 94 ? 3.539 8.393 17.577 1.00 94.56 94 GLU A C 1
ATOM 786 O O . GLU A 1 94 ? 3.980 9.487 17.208 1.00 94.56 94 GLU A O 1
ATOM 791 N N . LEU A 1 95 ? 4.081 7.237 17.186 1.00 92.94 95 LEU A N 1
ATOM 792 C CA . LEU A 1 95 ? 5.255 7.130 16.326 1.00 92.94 95 LEU A CA 1
ATOM 793 C C . LEU A 1 95 ? 5.093 7.934 15.019 1.00 92.94 95 LEU A C 1
ATOM 795 O O . LEU A 1 95 ? 4.111 7.736 14.291 1.00 92.94 95 LEU A O 1
ATOM 799 N N . PRO A 1 96 ? 6.054 8.807 14.649 1.00 93.56 96 PRO A N 1
ATOM 800 C CA . PRO A 1 96 ? 5.981 9.592 13.414 1.00 93.56 96 PRO A CA 1
ATOM 801 C C . PRO A 1 96 ? 5.755 8.755 12.145 1.00 93.56 96 PRO A C 1
ATOM 803 O O . PRO A 1 96 ? 5.087 9.207 11.209 1.00 93.56 96 PRO A O 1
ATOM 806 N N . GLU A 1 97 ? 6.287 7.537 12.098 1.00 90.69 97 GLU A N 1
ATOM 807 C CA . GLU A 1 97 ? 6.140 6.562 11.015 1.00 90.69 97 GLU A CA 1
ATOM 808 C C . GLU A 1 97 ? 4.753 5.903 10.937 1.00 90.69 97 GLU A C 1
ATOM 810 O O . GLU A 1 97 ? 4.409 5.351 9.885 1.00 90.69 97 GLU A O 1
ATOM 815 N N . MET A 1 98 ? 3.961 5.972 12.011 1.00 93.12 98 MET A N 1
ATOM 816 C CA . MET A 1 98 ? 2.580 5.478 12.050 1.00 93.12 98 MET A CA 1
ATOM 817 C C . MET A 1 98 ? 1.571 6.532 11.610 1.00 93.12 98 MET A C 1
ATOM 819 O O . MET A 1 98 ? 0.506 6.178 11.108 1.00 93.12 98 MET A O 1
ATOM 823 N N . ARG A 1 99 ? 1.926 7.817 11.715 1.00 95.19 99 ARG A N 1
ATOM 824 C CA . ARG A 1 99 ? 1.076 8.937 11.294 1.00 95.19 99 ARG A CA 1
ATOM 825 C C . ARG A 1 99 ? 0.968 9.008 9.774 1.00 95.19 99 ARG A C 1
ATOM 827 O O . ARG A 1 99 ? 1.987 9.180 9.093 1.00 95.19 99 ARG A O 1
ATOM 834 N N . ASN A 1 100 ? -0.256 8.958 9.256 1.00 96.12 100 ASN A N 1
ATOM 835 C CA . ASN A 1 100 ? -0.587 9.090 7.836 1.00 96.12 100 ASN A CA 1
ATOM 836 C C . ASN A 1 100 ? 0.272 8.163 6.949 1.00 96.12 100 ASN A C 1
ATOM 838 O O . ASN A 1 100 ? 0.879 8.574 5.957 1.00 96.12 100 ASN A O 1
ATOM 842 N N . ARG A 1 101 ? 0.436 6.907 7.374 1.00 92.81 101 ARG A N 1
ATOM 843 C CA . ARG A 1 101 ? 1.369 5.964 6.746 1.00 92.81 101 ARG A CA 1
ATOM 844 C C . ARG A 1 101 ? 0.925 5.560 5.340 1.00 92.81 101 ARG A C 1
ATOM 846 O O . ARG A 1 101 ? 1.770 5.482 4.449 1.00 92.81 101 ARG A O 1
ATOM 853 N N . GLN A 1 102 ? -0.370 5.325 5.119 1.00 92.75 102 GLN A N 1
ATOM 854 C CA . GLN A 1 102 ? -0.888 4.937 3.801 1.00 92.75 102 GLN A CA 1
ATOM 855 C C . GLN A 1 102 ? -0.683 6.066 2.789 1.00 92.75 102 GLN A C 1
ATOM 857 O O . GLN A 1 102 ? -0.146 5.819 1.714 1.00 92.75 102 GLN A O 1
ATOM 862 N N . SER A 1 103 ? -0.999 7.312 3.147 1.00 92.00 103 SER A N 1
ATOM 863 C CA . SER A 1 103 ? -0.765 8.475 2.280 1.00 92.00 103 SER A CA 1
ATOM 864 C C . SER A 1 103 ? 0.720 8.707 1.990 1.00 92.00 103 SER A C 1
ATOM 866 O O . SER A 1 103 ? 1.072 9.031 0.859 1.00 92.00 103 SER A O 1
ATOM 868 N N . LYS A 1 104 ? 1.620 8.478 2.957 1.00 90.44 104 LYS A N 1
ATOM 869 C CA . LYS A 1 104 ? 3.075 8.526 2.717 1.00 90.44 104 LYS A CA 1
ATOM 870 C C . LYS A 1 104 ? 3.533 7.474 1.703 1.00 90.44 104 LYS A C 1
ATOM 872 O O . LYS A 1 104 ? 4.382 7.778 0.866 1.00 90.44 104 LYS A O 1
ATOM 877 N N . LEU A 1 105 ? 2.992 6.256 1.767 1.00 86.94 105 LEU A N 1
ATOM 878 C CA . LEU A 1 105 ? 3.306 5.180 0.815 1.00 86.94 105 LEU A CA 1
ATOM 879 C C . LEU A 1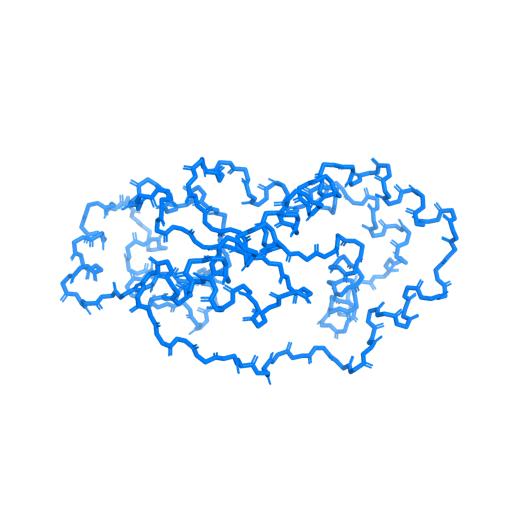 105 ? 2.707 5.438 -0.573 1.00 86.94 105 LEU A C 1
ATOM 881 O O . LEU A 1 105 ? 3.328 5.101 -1.580 1.00 86.94 105 LEU A O 1
ATOM 885 N N . LEU A 1 106 ? 1.537 6.077 -0.608 1.00 86.38 106 LEU A N 1
ATOM 886 C CA . LEU A 1 106 ? 0.837 6.512 -1.815 1.00 86.38 106 LEU A CA 1
ATOM 887 C C . LEU A 1 106 ? 1.292 7.899 -2.296 1.00 86.38 106 LEU A C 1
ATOM 889 O O . LEU A 1 106 ? 0.705 8.456 -3.217 1.00 86.38 106 LEU A O 1
ATOM 893 N N . LYS A 1 107 ? 2.328 8.506 -1.709 1.00 82.94 107 LYS A N 1
ATOM 894 C CA . LYS A 1 107 ? 2.800 9.811 -2.178 1.00 82.94 107 LYS A CA 1
ATOM 895 C C . LYS A 1 107 ? 3.323 9.666 -3.609 1.00 82.94 107 LYS A C 1
ATOM 897 O O . LYS A 1 107 ? 4.281 8.932 -3.846 1.00 82.94 107 LYS A O 1
ATOM 902 N N . GLY A 1 108 ? 2.706 10.392 -4.540 1.00 71.31 108 GLY A N 1
ATOM 903 C CA . GLY A 1 108 ? 2.976 10.263 -5.974 1.00 71.31 108 GLY A CA 1
ATOM 904 C C . GLY A 1 108 ? 2.122 9.211 -6.686 1.00 71.31 108 GLY A C 1
ATOM 905 O O . GLY A 1 108 ? 2.432 8.885 -7.822 1.00 71.31 108 GLY A O 1
ATOM 906 N N . PHE A 1 109 ? 1.071 8.676 -6.049 1.00 71.94 109 PHE A N 1
ATOM 907 C CA . PHE A 1 109 ? 0.003 7.969 -6.763 1.00 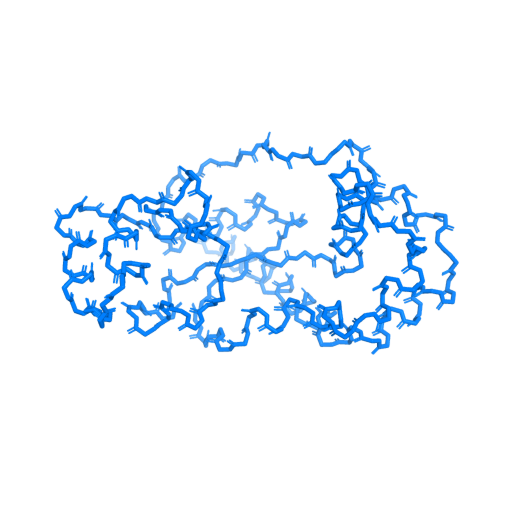71.94 109 PHE A CA 1
ATOM 908 C C . PHE A 1 109 ? -0.725 8.990 -7.642 1.00 71.94 109 PHE A C 1
ATOM 910 O O . PHE A 1 109 ? -1.393 9.892 -7.138 1.00 71.94 109 PHE A O 1
ATOM 917 N N . GLU A 1 110 ? -0.501 8.899 -8.949 1.00 66.06 110 GLU A N 1
ATOM 918 C CA . GLU A 1 110 ? -1.012 9.847 -9.937 1.00 66.06 110 GLU A CA 1
ATOM 919 C C . GLU A 1 110 ? -2.481 9.576 -10.290 1.00 66.06 110 GLU A C 1
ATOM 921 O O . GLU A 1 110 ? -3.018 8.483 -10.068 1.00 66.06 110 GLU A O 1
ATOM 926 N N . ASN A 1 111 ? -3.131 10.578 -10.887 1.00 73.56 111 ASN A N 1
ATOM 927 C CA . ASN A 1 111 ? -4.466 10.423 -11.453 1.00 73.56 111 ASN A CA 1
ATOM 928 C C . ASN A 1 111 ? -4.474 9.266 -12.461 1.00 73.56 111 ASN A C 1
ATOM 930 O O . ASN A 1 111 ? -3.688 9.232 -13.404 1.00 73.56 111 ASN A O 1
ATOM 934 N N . GLY A 1 112 ? -5.386 8.317 -12.260 1.00 81.44 112 GLY A N 1
ATOM 935 C CA . GLY A 1 112 ? -5.580 7.180 -13.153 1.00 81.44 112 GLY A CA 1
ATOM 936 C C . GLY A 1 112 ? -5.142 5.838 -12.581 1.00 81.44 112 GLY A C 1
ATOM 937 O O . GLY A 1 112 ? -5.603 4.829 -13.102 1.00 81.44 112 GLY A O 1
ATOM 938 N N . ALA A 1 113 ? -4.347 5.778 -11.515 1.00 89.81 113 ALA A N 1
ATOM 939 C CA . ALA A 1 113 ? -4.020 4.506 -10.874 1.00 89.81 113 ALA A CA 1
ATOM 940 C C . ALA A 1 113 ? -5.217 3.912 -10.104 1.00 89.81 113 ALA A C 1
ATOM 942 O O . ALA A 1 113 ? -6.104 4.633 -9.642 1.00 89.81 113 ALA A O 1
ATOM 943 N N . PHE A 1 114 ? -5.268 2.583 -9.977 1.00 93.31 114 PHE A N 1
ATOM 944 C CA . PHE A 1 114 ? -6.356 1.900 -9.273 1.00 93.31 114 PHE A CA 1
ATOM 945 C C . PHE A 1 114 ? -5.997 1.681 -7.800 1.00 93.31 114 PHE A C 1
ATOM 947 O O . PHE A 1 114 ? -4.999 1.030 -7.487 1.00 93.31 114 PHE A O 1
ATOM 954 N N . ILE A 1 115 ? -6.838 2.176 -6.889 1.00 94.12 115 ILE A N 1
ATOM 955 C CA . ILE A 1 115 ? -6.703 1.931 -5.449 1.00 94.12 115 ILE A CA 1
ATOM 956 C C . ILE A 1 115 ? -7.903 1.117 -4.971 1.00 94.12 115 ILE A C 1
ATOM 958 O O . ILE A 1 115 ? -9.016 1.630 -4.868 1.00 94.12 115 ILE A O 1
ATOM 962 N N . GLY A 1 116 ? -7.665 -0.158 -4.674 1.00 95.56 116 GLY A N 1
ATOM 963 C CA . GLY A 1 116 ? -8.652 -1.040 -4.065 1.00 95.56 116 GLY A CA 1
ATOM 964 C C . GLY A 1 116 ? -8.818 -0.787 -2.567 1.00 95.56 116 GLY A C 1
ATOM 965 O O . GLY A 1 116 ? -7.974 -0.163 -1.916 1.00 95.56 116 GLY A O 1
ATOM 966 N N . VAL A 1 117 ? -9.892 -1.329 -1.996 1.00 96.12 117 VAL A N 1
ATOM 967 C CA . VAL A 1 117 ? -10.161 -1.273 -0.554 1.00 96.12 117 VAL A CA 1
ATOM 968 C C . VAL A 1 117 ? -10.201 -2.687 0.005 1.00 96.12 117 VAL A C 1
ATOM 970 O O . VAL A 1 117 ? -10.903 -3.549 -0.510 1.00 96.12 117 VAL A O 1
ATOM 973 N N . THR A 1 118 ? -9.448 -2.934 1.074 1.00 94.31 118 THR A N 1
ATOM 974 C CA . THR A 1 118 ? -9.304 -4.271 1.673 1.00 94.31 118 THR A CA 1
ATOM 975 C C . THR A 1 118 ? -10.641 -4.827 2.170 1.00 94.31 118 THR A C 1
ATOM 977 O O . THR A 1 118 ? -10.919 -6.013 2.020 1.00 94.31 118 THR A O 1
ATOM 980 N N . GLU A 1 119 ? -11.493 -3.974 2.736 1.00 93.06 119 GLU A N 1
ATOM 981 C CA . GLU A 1 119 ? -12.841 -4.324 3.192 1.00 93.06 119 GLU A CA 1
ATOM 982 C C . GLU A 1 119 ? -13.813 -4.623 2.036 1.00 93.06 119 GLU A C 1
ATOM 984 O O . GLU A 1 119 ? -14.832 -5.265 2.267 1.00 93.06 119 GLU A O 1
ATOM 989 N N . LEU A 1 120 ? -13.482 -4.191 0.815 1.00 95.31 120 LEU A N 1
ATOM 990 C CA . LEU A 1 120 ? -14.222 -4.431 -0.430 1.00 95.31 120 LEU A CA 1
ATOM 991 C C . LEU A 1 120 ? -13.331 -5.188 -1.428 1.00 95.31 120 LEU A C 1
ATOM 993 O O . LEU A 1 120 ? -13.215 -4.827 -2.603 1.00 95.31 120 LEU A O 1
ATOM 997 N N . TYR A 1 121 ? -12.570 -6.170 -0.932 1.00 94.56 121 TYR A N 1
ATOM 998 C CA . TYR A 1 121 ? -11.576 -6.875 -1.739 1.00 94.56 121 TYR A CA 1
ATOM 999 C C . TYR A 1 121 ? -12.200 -7.627 -2.928 1.00 94.56 121 TYR A C 1
ATOM 1001 O O . TYR A 1 121 ? -11.702 -7.440 -4.039 1.00 94.56 121 TYR A O 1
ATOM 1009 N N . PRO A 1 122 ? -13.280 -8.423 -2.771 1.00 95.25 122 PRO A N 1
ATOM 1010 C CA . PRO A 1 122 ? -13.938 -9.073 -3.908 1.00 95.25 122 PRO A CA 1
ATOM 1011 C C . PRO A 1 122 ? -14.379 -8.089 -4.997 1.00 95.25 122 PRO A C 1
ATOM 1013 O O . PRO A 1 122 ? -14.142 -8.323 -6.182 1.00 95.25 122 PRO A O 1
ATOM 1016 N N . GLU A 1 123 ? -14.958 -6.965 -4.594 1.00 96.69 123 GLU A N 1
ATOM 1017 C CA . GLU A 1 123 ? -15.423 -5.902 -5.477 1.00 96.69 123 GLU A CA 1
ATOM 1018 C C . GLU A 1 123 ? -14.254 -5.206 -6.179 1.00 96.69 123 GLU A C 1
ATOM 1020 O O . GLU A 1 123 ? -14.289 -4.965 -7.385 1.00 96.69 123 GLU A O 1
ATOM 1025 N N . SER A 1 124 ? -13.173 -4.945 -5.442 1.00 96.88 124 SER A N 1
ATOM 1026 C CA . SER A 1 124 ? -11.944 -4.378 -5.998 1.00 96.88 124 SER A CA 1
ATOM 1027 C C . SER A 1 124 ? -11.338 -5.307 -7.056 1.00 96.88 124 SER A C 1
ATOM 1029 O O . SER A 1 124 ? -10.931 -4.840 -8.116 1.00 96.88 124 SER A O 1
ATOM 1031 N N . ILE A 1 125 ? -11.319 -6.625 -6.812 1.00 96.38 125 ILE A N 1
ATOM 1032 C CA . ILE A 1 125 ? -10.863 -7.620 -7.796 1.00 96.38 125 ILE A CA 1
ATOM 1033 C C . ILE A 1 125 ? -11.778 -7.648 -9.025 1.00 96.38 125 ILE A C 1
ATOM 1035 O O . ILE A 1 125 ? -11.280 -7.719 -10.149 1.00 96.38 125 ILE A O 1
ATO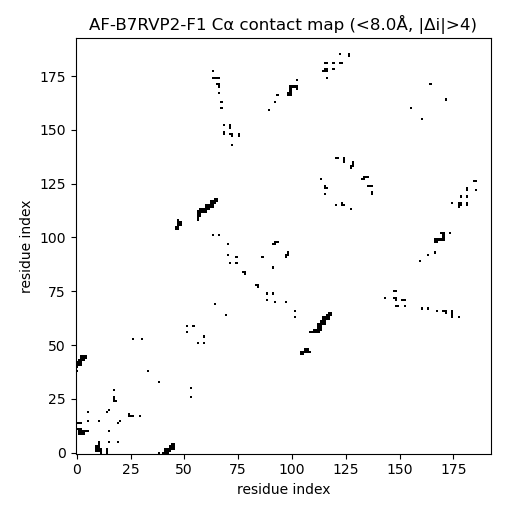M 1039 N N . HIS A 1 126 ? -13.096 -7.545 -8.839 1.00 95.94 126 HIS A N 1
ATOM 1040 C CA . HIS A 1 126 ? -14.041 -7.466 -9.953 1.00 95.94 126 HIS A CA 1
ATOM 1041 C C . HIS A 1 126 ? -13.763 -6.255 -10.858 1.00 95.94 126 HIS A C 1
ATOM 1043 O O . HIS A 1 126 ? -13.660 -6.406 -12.076 1.00 95.94 126 HIS A O 1
ATOM 1049 N N . LEU A 1 127 ? -13.553 -5.076 -10.265 1.00 96.00 127 LEU A N 1
ATOM 1050 C CA . LEU A 1 127 ? -13.214 -3.857 -11.003 1.00 96.00 127 LEU A CA 1
ATOM 1051 C C . LEU A 1 127 ? -11.840 -3.940 -11.684 1.00 96.00 127 LEU A C 1
ATOM 1053 O O . LEU A 1 127 ? -11.695 -3.477 -12.814 1.00 96.00 127 LEU A O 1
ATOM 1057 N N . ILE A 1 128 ? -10.841 -4.559 -11.045 1.00 95.62 128 ILE A N 1
ATOM 1058 C CA . ILE A 1 128 ? -9.526 -4.813 -11.661 1.00 95.62 128 ILE A CA 1
ATOM 1059 C C . ILE A 1 128 ? -9.679 -5.705 -12.897 1.00 95.62 128 ILE A C 1
ATOM 1061 O O . ILE A 1 128 ? -9.133 -5.383 -13.951 1.00 95.62 128 ILE A O 1
ATOM 1065 N N . ASN A 1 129 ? -10.447 -6.793 -12.799 1.00 95.38 129 ASN A N 1
ATOM 1066 C CA . ASN A 1 129 ? -10.696 -7.684 -13.933 1.00 95.38 129 ASN A CA 1
ATOM 1067 C C . ASN A 1 129 ? -11.360 -6.947 -15.096 1.00 95.38 129 ASN A C 1
ATOM 1069 O O . ASN A 1 129 ? -10.902 -7.077 -16.230 1.00 95.38 129 ASN A O 1
ATOM 1073 N N . ALA A 1 130 ? -12.379 -6.129 -14.815 1.00 94.31 130 ALA A N 1
ATOM 1074 C CA . ALA A 1 130 ? -13.044 -5.323 -15.834 1.00 94.31 130 ALA A CA 1
ATOM 1075 C C . ALA A 1 130 ? -12.086 -4.313 -16.489 1.00 94.31 130 ALA A C 1
ATOM 1077 O O . ALA A 1 130 ? -12.023 -4.215 -17.714 1.00 94.31 130 ALA A O 1
ATOM 1078 N N . ARG A 1 131 ? -11.298 -3.600 -15.678 1.00 92.50 131 ARG A N 1
ATOM 1079 C CA . ARG A 1 131 ? -10.381 -2.552 -16.140 1.00 92.50 131 ARG A CA 1
ATOM 1080 C C . ARG A 1 131 ? -9.221 -3.090 -16.975 1.00 92.50 131 ARG A C 1
ATOM 1082 O O . ARG A 1 131 ? -8.876 -2.501 -17.993 1.00 92.50 131 ARG A O 1
ATOM 1089 N N . PHE A 1 132 ? -8.607 -4.183 -16.534 1.00 91.94 132 PHE A N 1
ATOM 1090 C CA . PHE A 1 132 ? -7.386 -4.727 -17.136 1.00 91.94 132 PHE A CA 1
ATOM 1091 C C . PHE A 1 132 ? -7.639 -5.945 -18.028 1.00 91.94 132 PHE A C 1
ATOM 1093 O O . PHE A 1 132 ? -6.687 -6.535 -18.530 1.00 91.94 132 PHE A O 1
ATOM 1100 N N . ARG A 1 133 ? -8.910 -6.326 -18.227 1.00 93.00 133 ARG A N 1
ATOM 1101 C CA . ARG A 1 133 ? -9.319 -7.535 -18.965 1.00 93.00 133 ARG A CA 1
ATOM 1102 C C . ARG A 1 133 ? -8.621 -8.791 -18.434 1.00 93.00 133 ARG A C 1
ATOM 1104 O O . ARG A 1 133 ? -8.135 -9.628 -19.189 1.00 93.00 133 ARG A O 1
ATOM 1111 N N . LEU A 1 134 ? -8.565 -8.894 -17.110 1.00 93.00 134 LEU A N 1
ATOM 1112 C CA . LEU A 1 134 ? -7.977 -10.023 -16.394 1.00 93.00 134 LEU A CA 1
ATOM 1113 C C . LEU A 1 134 ? -9.067 -10.976 -15.892 1.00 93.00 134 LEU A C 1
ATOM 1115 O O . LEU A 1 134 ? -10.250 -10.647 -15.864 1.00 93.00 134 LEU A O 1
ATOM 1119 N N . ASN A 1 135 ? -8.644 -12.158 -15.445 1.00 93.94 135 ASN A N 1
ATOM 1120 C CA . ASN A 1 135 ? -9.504 -13.141 -14.787 1.00 93.94 135 ASN A CA 1
ATOM 1121 C C . ASN A 1 135 ? -8.907 -13.574 -13.438 1.00 93.94 135 ASN A C 1
ATOM 1123 O O . ASN A 1 135 ? -8.643 -14.752 -13.179 1.00 93.94 135 ASN A O 1
ATOM 1127 N N . LEU A 1 136 ? -8.615 -12.589 -12.589 1.00 93.19 136 LEU A N 1
ATOM 1128 C CA . LEU A 1 136 ? -8.117 -12.812 -11.239 1.00 93.19 136 LEU A CA 1
ATOM 1129 C C . LEU A 1 136 ? -9.214 -13.433 -10.376 1.00 93.19 136 LEU A C 1
ATOM 1131 O O . LEU A 1 136 ? -10.356 -12.970 -10.354 1.00 93.19 136 LEU A O 1
ATOM 1135 N N . ARG A 1 137 ? -8.844 -14.464 -9.615 1.00 94.19 137 ARG A N 1
ATOM 1136 C CA . ARG A 1 137 ? -9.716 -15.086 -8.616 1.00 94.19 137 ARG A CA 1
ATOM 1137 C C . ARG A 1 137 ? -9.550 -14.385 -7.273 1.00 94.19 137 ARG A C 1
ATOM 1139 O O . ARG A 1 137 ? -8.437 -14.044 -6.879 1.00 94.19 137 ARG A O 1
ATOM 1146 N N . VAL A 1 138 ? -10.644 -14.256 -6.527 1.00 91.69 138 VAL A N 1
ATOM 1147 C CA . VAL A 1 138 ? -10.594 -13.799 -5.134 1.00 91.69 138 VAL A CA 1
ATOM 1148 C C . VAL A 1 138 ? -9.945 -14.889 -4.283 1.00 91.69 138 VAL A C 1
ATOM 1150 O O . VAL A 1 138 ? -10.498 -15.976 -4.116 1.00 91.69 138 VAL A O 1
ATOM 1153 N N . LEU A 1 139 ? -8.767 -14.602 -3.733 1.00 88.12 139 LEU A N 1
ATOM 1154 C CA . LEU A 1 139 ? -8.057 -15.523 -2.850 1.00 88.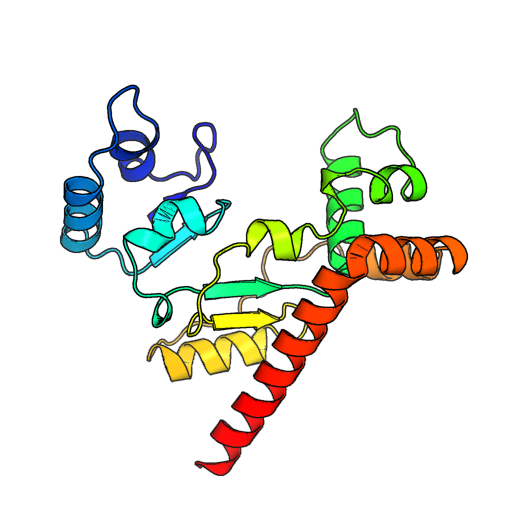12 139 LEU A CA 1
ATOM 1155 C C . LEU A 1 139 ? -8.300 -15.169 -1.380 1.00 88.12 139 LEU A C 1
ATOM 1157 O O . LEU A 1 139 ? -8.235 -14.011 -0.980 1.00 88.12 139 LEU A O 1
ATOM 1161 N N . LYS A 1 140 ? -8.517 -16.193 -0.550 1.00 82.50 140 LYS A N 1
ATOM 1162 C CA . LYS A 1 140 ? -8.579 -16.081 0.916 1.00 82.50 140 LYS A CA 1
ATOM 1163 C C . LYS A 1 140 ? -7.285 -16.630 1.522 1.00 82.50 140 LYS A C 1
ATOM 1165 O O . LYS A 1 140 ? -7.269 -17.723 2.077 1.00 82.50 140 LYS A O 1
ATOM 1170 N N . ARG A 1 141 ? -6.179 -15.903 1.353 1.00 77.50 141 ARG A N 1
ATOM 1171 C CA . ARG A 1 141 ? -4.848 -16.251 1.894 1.00 77.50 141 ARG A CA 1
ATOM 1172 C C . ARG A 1 141 ? -4.349 -15.153 2.835 1.00 77.50 141 ARG A C 1
ATOM 1174 O O . ARG A 1 141 ? -4.850 -14.036 2.776 1.00 77.50 141 ARG A O 1
ATOM 1181 N N . ASN A 1 142 ? -3.379 -15.477 3.694 1.00 67.69 142 ASN A N 1
ATOM 1182 C CA . ASN A 1 142 ? -2.728 -14.530 4.616 1.00 67.69 142 ASN A CA 1
ATOM 1183 C C . ASN A 1 142 ? -3.705 -13.763 5.525 1.00 67.69 142 ASN A C 1
ATOM 1185 O O . ASN A 1 142 ? -3.503 -12.592 5.841 1.00 67.69 142 ASN A O 1
ATOM 1189 N N . GLN A 1 143 ? -4.785 -14.423 5.947 1.00 70.00 143 GLN A N 1
ATOM 1190 C CA . GLN A 1 143 ? -5.716 -13.839 6.902 1.00 70.00 143 GLN A CA 1
ATOM 1191 C C . GLN A 1 143 ? -5.085 -13.868 8.293 1.00 70.00 143 GLN A C 1
ATOM 1193 O O . GLN A 1 143 ? -4.665 -14.923 8.770 1.00 70.00 143 GLN A O 1
ATOM 1198 N N . ALA A 1 144 ? -5.042 -12.714 8.958 1.00 67.19 144 ALA A N 1
ATOM 1199 C CA . ALA A 1 144 ? -4.764 -12.679 10.388 1.00 67.19 144 ALA A CA 1
ATOM 1200 C C . ALA A 1 144 ? -5.771 -13.586 11.128 1.00 67.19 144 ALA A C 1
ATOM 1202 O O . ALA A 1 144 ? -6.905 -13.732 10.653 1.00 67.19 144 ALA A O 1
ATOM 1203 N N . PRO A 1 145 ? -5.408 -14.171 12.289 1.00 66.69 145 PRO A N 1
ATOM 1204 C CA . PRO A 1 145 ? -6.341 -14.962 13.088 1.00 66.69 145 PRO A CA 1
ATOM 1205 C C . PRO A 1 145 ? -7.668 -14.223 13.250 1.00 66.69 145 PRO A C 1
ATOM 1207 O O . PRO A 1 145 ? -7.667 -13.018 13.528 1.00 66.69 145 PRO A O 1
ATOM 1210 N N . LYS A 1 146 ? -8.782 -14.928 13.002 1.00 59.16 146 LYS A N 1
ATOM 1211 C CA . LYS A 1 146 ? -10.111 -14.322 12.843 1.00 59.16 146 LYS A CA 1
ATOM 1212 C C . LYS A 1 146 ? -10.388 -13.297 13.943 1.00 59.16 146 LYS A C 1
ATOM 1214 O O . LYS A 1 146 ? -10.482 -13.627 15.123 1.00 59.16 146 LYS A O 1
ATOM 1219 N N . GLY A 1 147 ? -10.529 -12.045 13.515 1.00 63.28 147 GLY A N 1
ATOM 1220 C CA . GLY A 1 147 ? -10.931 -10.939 14.370 1.00 63.28 147 GLY A CA 1
ATOM 1221 C C . GLY A 1 147 ? -9.840 -10.358 15.265 1.00 63.28 147 GLY A C 1
ATOM 1222 O O . GLY A 1 147 ? -10.186 -9.482 16.033 1.00 63.28 147 GLY A O 1
ATOM 1223 N N . GLY A 1 148 ? -8.562 -10.753 15.179 1.00 79.56 148 GLY A N 1
ATOM 1224 C CA . GLY A 1 148 ? -7.521 -10.258 16.100 1.00 79.56 148 GLY A CA 1
ATOM 1225 C C . GLY A 1 148 ? -7.493 -8.729 16.241 1.00 79.56 148 GLY A C 1
ATOM 1226 O O . GLY A 1 148 ? -7.682 -8.210 17.333 1.00 79.56 148 GLY A O 1
ATOM 1227 N N . ALA A 1 149 ? -7.367 -8.006 15.124 1.00 84.31 149 ALA A N 1
ATOM 1228 C CA . ALA A 1 149 ? -7.421 -6.542 15.135 1.00 84.31 149 ALA A CA 1
ATOM 1229 C C . ALA A 1 149 ? -8.819 -5.996 15.479 1.00 84.31 149 ALA A C 1
ATOM 1231 O O . ALA A 1 149 ? -8.925 -4.989 16.156 1.00 84.31 149 ALA A O 1
ATOM 1232 N N . ALA A 1 150 ? -9.898 -6.644 15.031 1.00 83.94 150 ALA A N 1
ATOM 1233 C CA . ALA A 1 150 ? -11.257 -6.164 15.295 1.00 83.94 150 ALA A CA 1
ATOM 1234 C C . ALA A 1 150 ? -11.634 -6.269 16.781 1.00 83.94 150 ALA A C 1
ATOM 1236 O O . ALA A 1 150 ? -12.201 -5.330 17.319 1.00 83.94 150 ALA A O 1
ATOM 1237 N N . LYS A 1 151 ? -11.279 -7.382 17.432 1.00 86.81 151 LYS A N 1
ATOM 1238 C CA . LYS A 1 151 ? -11.441 -7.617 18.871 1.00 86.81 151 LYS A CA 1
ATOM 1239 C C . LYS A 1 151 ? -10.581 -6.651 19.671 1.00 86.81 151 LYS A C 1
ATOM 1241 O O . LYS A 1 151 ? -11.104 -5.952 20.517 1.00 86.81 151 LYS A O 1
ATOM 1246 N N . PHE A 1 152 ? -9.301 -6.530 19.316 1.00 89.19 152 PHE A N 1
ATOM 1247 C CA . PHE A 1 152 ? -8.397 -5.569 19.950 1.00 89.19 152 PHE A CA 1
ATOM 1248 C C . PHE A 1 152 ? -8.950 -4.135 19.933 1.00 89.19 152 PHE A C 1
ATOM 1250 O O . PHE A 1 152 ? -8.820 -3.402 20.903 1.00 89.19 152 PHE A O 1
ATOM 1257 N N . LEU A 1 153 ? -9.606 -3.739 18.839 1.00 90.81 153 LEU A N 1
ATOM 1258 C CA . LEU A 1 153 ? -10.214 -2.416 18.724 1.00 90.81 153 LEU A CA 1
ATOM 1259 C C . LEU A 1 153 ? -11.512 -2.234 19.523 1.00 90.81 153 LEU A C 1
ATOM 1261 O O . LEU A 1 153 ? -11.893 -1.089 19.739 1.00 90.81 153 LEU A O 1
ATOM 1265 N N . GLN A 1 154 ? -12.204 -3.306 19.928 1.00 90.44 154 GLN A N 1
ATOM 1266 C CA . GLN A 1 154 ? -13.411 -3.201 20.765 1.00 90.44 154 GLN A CA 1
ATOM 1267 C C . GLN A 1 154 ? -13.073 -2.734 22.180 1.00 90.44 154 GLN A C 1
ATOM 1269 O O . GLN A 1 154 ? -13.839 -1.979 22.768 1.00 90.44 154 GLN A O 1
ATOM 1274 N N . ASP A 1 155 ? -11.909 -3.143 22.679 1.00 89.94 155 ASP A N 1
ATOM 1275 C CA . ASP A 1 155 ? -11.451 -2.834 24.034 1.00 89.94 155 ASP A CA 1
ATOM 1276 C C . ASP A 1 155 ? -10.684 -1.502 24.106 1.00 89.94 155 ASP A C 1
ATOM 1278 O O . ASP A 1 155 ? -10.236 -1.089 25.176 1.00 89.94 155 ASP A O 1
ATOM 1282 N N . LEU A 1 156 ? -10.505 -0.818 22.970 1.00 93.06 156 LEU A N 1
ATOM 1283 C CA . LEU A 1 156 ? -9.680 0.379 22.903 1.00 93.06 156 LEU A CA 1
ATOM 1284 C C . LEU A 1 156 ? -10.426 1.604 23.463 1.00 93.06 156 LEU A C 1
ATOM 1286 O O . LEU A 1 156 ? -11.537 1.899 23.011 1.00 93.06 156 LEU A O 1
ATOM 1290 N N . PRO A 1 157 ? -9.824 2.385 24.381 1.00 95.38 157 PRO A N 1
ATOM 1291 C CA . PRO A 1 157 ? -10.471 3.577 24.911 1.00 95.38 157 PRO A CA 1
ATOM 1292 C C . PRO A 1 157 ? -10.800 4.590 23.809 1.00 95.38 157 PRO A C 1
ATOM 1294 O O . PRO A 1 157 ? -9.995 4.865 22.914 1.00 95.38 157 PRO A O 1
ATOM 1297 N N . GLN A 1 158 ? -11.966 5.231 23.913 1.00 95.38 158 GLN A N 1
ATOM 1298 C CA . GLN A 1 158 ? -12.413 6.213 22.919 1.00 95.38 158 GLN A CA 1
ATOM 1299 C C . GLN A 1 158 ? -11.452 7.408 22.783 1.00 95.38 158 GLN A C 1
ATOM 1301 O O . GLN A 1 158 ? -11.362 8.007 21.710 1.00 95.38 158 GLN A O 1
ATOM 1306 N N . SER A 1 159 ? -10.728 7.762 23.849 1.00 96.56 159 SER A N 1
ATOM 1307 C CA . SER A 1 159 ? -9.677 8.787 23.818 1.00 96.56 159 SER A CA 1
ATOM 1308 C C . SER A 1 159 ? -8.545 8.418 22.857 1.00 96.56 159 SER A C 1
ATOM 1310 O O . SER A 1 159 ? -8.104 9.268 22.087 1.00 96.56 159 SER A O 1
ATOM 1312 N N . VAL A 1 160 ? -8.132 7.148 22.833 1.00 96.31 160 VAL A N 1
ATOM 1313 C CA . VAL A 1 160 ? -7.083 6.638 21.940 1.00 96.31 160 VAL A CA 1
ATOM 1314 C C . VAL A 1 160 ? -7.567 6.624 20.493 1.00 96.31 160 VAL A C 1
ATOM 1316 O O . VAL A 1 160 ? -6.832 7.033 19.598 1.00 96.31 160 VAL A O 1
ATOM 1319 N N . VAL A 1 161 ? -8.825 6.234 20.256 1.00 96.75 161 VAL A N 1
ATOM 1320 C CA . VAL A 1 161 ? -9.441 6.286 18.916 1.00 96.75 161 VAL A CA 1
ATOM 1321 C C . VAL A 1 161 ? -9.460 7.720 18.381 1.00 96.75 161 VAL A C 1
ATOM 1323 O O . VAL A 1 161 ? -8.986 7.966 17.273 1.00 96.75 161 VAL A O 1
ATOM 1326 N N . LYS A 1 162 ? -9.945 8.679 19.182 1.00 97.06 162 LYS A N 1
ATOM 1327 C CA . LYS A 1 162 ? -9.961 10.103 18.803 1.00 97.06 162 LYS A CA 1
ATOM 1328 C C . LYS A 1 162 ? -8.553 10.613 18.510 1.00 97.06 162 LYS A C 1
ATOM 1330 O O . LYS A 1 162 ? -8.332 11.243 17.479 1.00 97.06 162 LYS A O 1
ATOM 1335 N N . ARG A 1 163 ? -7.596 10.283 19.380 1.00 97.31 163 ARG A N 1
ATOM 1336 C CA . ARG A 1 163 ? -6.200 10.674 19.201 1.00 97.31 163 ARG A CA 1
ATOM 1337 C C . ARG A 1 163 ? -5.606 10.107 17.913 1.00 97.31 163 ARG A C 1
ATOM 1339 O O . ARG A 1 163 ? -4.933 10.820 17.173 1.00 97.31 163 ARG A O 1
ATOM 1346 N N . TYR A 1 164 ? -5.885 8.843 17.608 1.00 97.19 164 TYR A N 1
ATOM 1347 C CA . TYR A 1 164 ? -5.461 8.230 16.356 1.00 97.19 164 TYR A CA 1
ATOM 1348 C C . TYR A 1 164 ? -6.037 8.966 15.140 1.00 97.19 164 TYR A C 1
ATOM 1350 O O . TYR A 1 164 ? -5.298 9.233 14.188 1.00 97.19 164 TYR A O 1
ATOM 1358 N N . ASP A 1 165 ? -7.325 9.311 15.171 1.00 97.25 165 ASP A N 1
ATOM 1359 C CA . ASP A 1 165 ? -7.997 10.001 14.067 1.00 97.25 165 ASP A CA 1
ATOM 1360 C C . ASP A 1 165 ? -7.421 11.401 13.809 1.00 97.25 165 ASP A C 1
ATOM 1362 O O . ASP A 1 165 ? -7.256 11.782 12.646 1.00 97.25 165 ASP A O 1
ATOM 1366 N N . GLU A 1 166 ? -7.046 12.136 14.860 1.00 97.50 166 GLU A N 1
ATOM 1367 C CA . GLU A 1 166 ? -6.332 13.418 14.749 1.00 97.50 166 GLU A CA 1
ATOM 1368 C C . GLU A 1 166 ? -4.986 13.253 14.032 1.00 97.50 166 GLU A C 1
ATOM 1370 O O . GLU A 1 166 ? -4.669 13.987 13.091 1.00 97.50 166 GLU A O 1
ATOM 1375 N N . LEU A 1 167 ? -4.206 12.250 14.442 1.00 97.50 167 LEU A N 1
ATOM 1376 C CA . LEU A 1 167 ? -2.885 11.967 13.880 1.00 97.50 167 LEU A CA 1
ATOM 1377 C C . LEU A 1 167 ? -2.946 11.443 12.435 1.00 97.50 167 LEU A C 1
ATOM 1379 O O . LEU A 1 167 ? -1.980 11.604 11.682 1.00 97.50 167 LEU A O 1
ATOM 1383 N N . ASN A 1 168 ? -4.065 10.825 12.042 1.00 97.75 168 ASN A N 1
ATOM 1384 C CA . ASN A 1 168 ? -4.223 10.083 10.786 1.00 97.75 168 ASN A CA 1
ATOM 1385 C C . ASN A 1 168 ? -5.341 10.625 9.881 1.00 97.75 168 ASN A C 1
ATOM 1387 O O . ASN A 1 168 ? -5.915 9.893 9.070 1.00 97.75 168 ASN A O 1
ATOM 1391 N N . ARG A 1 169 ? -5.649 11.923 9.996 1.00 97.44 169 ARG A N 1
ATOM 1392 C CA . ARG A 1 169 ? -6.728 12.575 9.239 1.00 97.44 169 ARG A CA 1
ATOM 1393 C C . ARG A 1 169 ? -6.628 12.366 7.722 1.00 97.44 169 ARG A C 1
ATOM 1395 O O . ARG A 1 169 ? -7.651 12.129 7.085 1.00 97.44 169 ARG A O 1
ATOM 1402 N N . ILE A 1 170 ? -5.418 12.423 7.157 1.00 96.12 170 ILE A N 1
ATOM 1403 C CA . ILE A 1 170 ? -5.196 12.285 5.706 1.00 96.12 170 ILE A CA 1
ATOM 1404 C C . ILE A 1 170 ? -5.501 10.852 5.266 1.00 96.12 170 ILE A C 1
ATOM 1406 O O . ILE A 1 170 ? -6.208 10.638 4.286 1.00 96.12 170 ILE A O 1
ATOM 1410 N N . ASP A 1 171 ? -5.021 9.857 6.011 1.00 96.88 171 ASP A N 1
ATOM 1411 C CA . ASP A 1 171 ? -5.298 8.452 5.700 1.00 96.88 171 ASP A CA 1
ATOM 1412 C C . ASP A 1 171 ? -6.795 8.127 5.823 1.00 96.88 171 ASP A C 1
ATOM 1414 O O . ASP A 1 171 ? -7.334 7.381 5.003 1.00 96.88 171 ASP A O 1
ATOM 1418 N N . ASN A 1 172 ? -7.480 8.708 6.814 1.00 97.06 172 ASN A N 1
ATOM 1419 C CA . ASN A 1 172 ? -8.930 8.582 6.975 1.00 97.06 172 ASN A CA 1
ATOM 1420 C C . ASN A 1 172 ? -9.693 9.180 5.781 1.00 97.06 172 ASN A C 1
ATOM 1422 O O . ASN A 1 172 ? -10.676 8.598 5.316 1.00 97.06 172 ASN A O 1
ATOM 1426 N N . GLU A 1 173 ? -9.247 10.320 5.258 1.00 95.62 173 GLU A N 1
ATOM 1427 C CA . GLU A 1 173 ? -9.814 10.932 4.056 1.00 95.62 173 GLU A CA 1
ATOM 1428 C C . GLU A 1 173 ? -9.569 10.084 2.805 1.00 95.62 173 GLU A C 1
ATOM 1430 O O . GLU A 1 173 ? -10.532 9.723 2.128 1.00 95.62 173 GLU A O 1
ATOM 1435 N N . ILE A 1 174 ? -8.322 9.673 2.550 1.00 94.00 174 ILE A N 1
ATOM 1436 C CA . ILE A 1 174 ? -7.977 8.811 1.409 1.00 94.00 174 ILE A CA 1
ATOM 1437 C C . ILE A 1 174 ? -8.799 7.524 1.433 1.00 94.00 174 ILE A C 1
ATOM 1439 O O . ILE A 1 174 ? -9.348 7.132 0.404 1.00 94.00 174 ILE A O 1
ATOM 1443 N N . TYR A 1 175 ? -8.918 6.877 2.594 1.00 96.69 175 TYR A N 1
ATOM 1444 C CA . TYR A 1 175 ? -9.710 5.659 2.731 1.00 96.69 175 TYR A CA 1
ATOM 1445 C C . TYR A 1 175 ? -11.182 5.885 2.350 1.00 96.69 175 TYR A C 1
ATOM 1447 O O . TYR A 1 175 ? -11.732 5.105 1.570 1.00 96.69 175 TYR A O 1
ATOM 1455 N N . ARG A 1 176 ? -11.811 6.961 2.851 1.00 96.50 176 ARG A N 1
ATOM 1456 C CA . ARG A 1 176 ? -13.204 7.307 2.509 1.00 96.50 176 ARG A CA 1
ATOM 1457 C C . ARG A 1 176 ? -13.368 7.571 1.015 1.00 96.50 176 ARG A C 1
ATOM 1459 O O . ARG A 1 176 ? -14.288 7.026 0.410 1.00 96.50 176 ARG A O 1
ATOM 1466 N N . THR A 1 177 ? -12.455 8.332 0.418 1.00 95.00 177 THR A N 1
ATOM 1467 C CA . THR A 1 177 ? -12.471 8.640 -1.018 1.00 95.00 177 THR A CA 1
ATOM 1468 C C . THR A 1 177 ? -12.317 7.380 -1.866 1.00 95.00 177 THR A C 1
ATOM 1470 O O . THR A 1 177 ? -13.098 7.163 -2.791 1.00 95.00 177 THR A O 1
ATOM 1473 N N . CYS A 1 178 ? -11.361 6.506 -1.537 1.00 94.75 178 CYS A N 1
ATOM 1474 C CA . CYS A 1 178 ? -11.155 5.255 -2.270 1.00 94.75 178 CYS A CA 1
ATOM 1475 C C . CYS A 1 178 ? -12.380 4.346 -2.167 1.00 94.75 178 CYS A C 1
ATOM 1477 O O . CYS A 1 178 ? -12.829 3.805 -3.173 1.00 94.75 178 CYS A O 1
ATOM 1479 N N . ARG A 1 179 ? -12.966 4.226 -0.972 1.00 96.25 179 ARG A N 1
ATOM 1480 C CA . ARG A 1 179 ? -14.184 3.440 -0.766 1.00 96.25 179 ARG A CA 1
ATOM 1481 C C . ARG A 1 179 ? -15.356 3.965 -1.597 1.00 96.25 179 ARG A C 1
ATOM 1483 O O . ARG A 1 179 ? -15.966 3.180 -2.317 1.00 96.25 179 ARG A O 1
ATOM 1490 N N . ALA A 1 180 ? -15.616 5.271 -1.553 1.00 95.75 180 ALA A N 1
ATOM 1491 C CA . ALA A 1 180 ? -16.679 5.889 -2.344 1.00 95.75 180 ALA A CA 1
ATOM 1492 C C . ALA A 1 180 ? -16.456 5.701 -3.857 1.00 95.75 180 ALA A C 1
ATOM 1494 O O . ALA A 1 180 ? -17.409 5.492 -4.603 1.00 95.75 180 ALA A O 1
ATOM 1495 N N . ASN A 1 181 ? -15.200 5.726 -4.319 1.00 94.31 181 ASN A N 1
ATOM 1496 C CA . ASN A 1 181 ? -14.870 5.453 -5.718 1.00 94.31 181 ASN A CA 1
ATOM 1497 C C . ASN A 1 181 ? -15.160 3.996 -6.114 1.00 94.31 181 ASN A C 1
ATOM 1499 O O . ASN A 1 181 ? -15.672 3.768 -7.205 1.00 94.31 181 ASN A O 1
ATOM 1503 N N . ILE A 1 182 ? -14.877 3.014 -5.248 1.00 95.81 182 ILE A N 1
ATOM 1504 C CA . ILE A 1 182 ? -15.238 1.608 -5.503 1.00 95.81 182 ILE A CA 1
ATOM 1505 C C . ILE A 1 182 ? -16.759 1.463 -5.622 1.00 95.81 182 ILE A C 1
ATOM 1507 O O . ILE A 1 182 ? -17.238 0.897 -6.600 1.00 95.81 182 ILE A O 1
ATOM 1511 N N . GLU A 1 183 ? -17.516 2.015 -4.673 1.00 94.25 183 GLU A N 1
ATOM 1512 C CA . GLU A 1 183 ? -18.986 1.952 -4.664 1.00 94.25 183 GLU A CA 1
ATOM 1513 C C . GLU A 1 183 ? -19.597 2.615 -5.920 1.00 94.25 183 GLU A C 1
ATOM 1515 O O . GLU A 1 183 ? -20.489 2.045 -6.559 1.00 94.25 183 GLU A O 1
ATOM 1520 N N . ARG A 1 184 ? -19.063 3.773 -6.338 1.00 94.88 184 ARG A N 1
ATOM 1521 C CA . ARG A 1 184 ? -19.473 4.465 -7.573 1.00 94.88 184 ARG A CA 1
ATOM 1522 C C . ARG A 1 184 ? -19.189 3.632 -8.823 1.00 94.88 184 ARG A C 1
ATOM 1524 O O . ARG A 1 184 ? -20.102 3.386 -9.606 1.00 94.88 184 ARG A O 1
ATOM 1531 N N . ASN A 1 185 ? -17.960 3.140 -8.973 1.00 93.50 185 ASN A N 1
ATOM 1532 C CA . ASN A 1 185 ? -17.549 2.360 -10.143 1.00 93.50 185 ASN A CA 1
ATOM 1533 C C . ASN A 1 185 ? -18.354 1.055 -10.279 1.00 93.50 185 ASN A C 1
ATOM 1535 O O . ASN A 1 185 ? -18.656 0.631 -11.391 1.00 93.50 185 ASN A O 1
ATOM 1539 N N . LEU A 1 186 ? -18.716 0.410 -9.163 1.00 92.25 186 LEU A N 1
ATOM 1540 C CA . LEU A 1 186 ? -19.595 -0.767 -9.185 1.00 92.25 186 LEU A CA 1
ATOM 1541 C C . LEU A 1 186 ? -20.993 -0.421 -9.698 1.00 92.25 186 LEU A C 1
ATOM 1543 O O . LEU A 1 186 ? -21.557 -1.181 -10.483 1.00 92.25 186 LEU A O 1
ATOM 1547 N N . SER A 1 187 ? -21.536 0.717 -9.263 1.00 91.31 187 SER A N 1
ATOM 1548 C CA . SER A 1 187 ? -22.855 1.190 -9.691 1.00 91.31 187 SER A CA 1
ATOM 1549 C C . SER A 1 187 ? -22.872 1.488 -11.192 1.00 91.31 187 SER A C 1
ATOM 1551 O O . SER A 1 187 ? -23.764 1.030 -11.901 1.00 91.31 187 SER A O 1
ATOM 1553 N N . GLU A 1 188 ? -21.843 2.171 -11.699 1.00 91.00 188 GLU A N 1
ATOM 1554 C CA . GLU A 1 188 ? -21.678 2.462 -13.131 1.00 91.00 188 GLU A CA 1
ATOM 1555 C C . GLU A 1 188 ? -21.498 1.189 -13.969 1.00 91.00 188 GLU A C 1
ATOM 1557 O O . GLU A 1 188 ? -22.055 1.067 -15.059 1.00 91.00 188 GLU A O 1
ATOM 1562 N N . LEU A 1 189 ? -20.751 0.204 -13.466 1.00 85.69 189 LEU A N 1
ATOM 1563 C CA . LEU A 1 189 ? -20.549 -1.065 -14.165 1.00 85.69 189 LEU A CA 1
ATOM 1564 C C . LEU A 1 189 ? -21.813 -1.941 -14.169 1.00 85.69 189 LEU A C 1
ATOM 1566 O O . LEU A 1 189 ? -22.014 -2.723 -15.096 1.00 85.69 189 LEU A O 1
ATOM 1570 N N . GLY A 1 190 ? -22.663 -1.808 -13.148 1.00 75.00 190 GLY A N 1
ATOM 1571 C CA . GLY A 1 190 ? -23.977 -2.447 -13.080 1.00 75.00 190 GLY A CA 1
ATOM 1572 C C . GLY A 1 190 ? -25.038 -1.774 -13.956 1.00 75.00 190 GLY A C 1
ATOM 1573 O O . GLY A 1 190 ? -25.886 -2.474 -14.493 1.00 75.00 190 GLY A O 1
ATOM 1574 N N . ALA A 1 191 ? -24.971 -0.451 -14.132 1.00 61.41 191 ALA A N 1
ATOM 1575 C CA . ALA A 1 191 ? -25.881 0.316 -14.991 1.00 61.41 191 ALA A CA 1
ATOM 1576 C C . ALA A 1 191 ? -25.600 0.155 -16.498 1.00 61.41 191 ALA A C 1
ATOM 1578 O O . ALA A 1 191 ? -26.458 0.464 -17.317 1.00 61.41 191 ALA A O 1
ATOM 1579 N N . ASN A 1 192 ? -24.406 -0.325 -16.860 1.00 55.38 192 ASN A N 1
ATOM 1580 C CA . ASN A 1 192 ? -23.991 -0.596 -18.241 1.00 55.38 192 ASN A CA 1
ATOM 1581 C C . ASN A 1 192 ? -24.189 -2.071 -18.662 1.00 55.38 192 ASN A C 1
ATOM 1583 O O . ASN A 1 192 ? -23.558 -2.523 -19.622 1.00 55.38 192 ASN A O 1
ATOM 1587 N N . LYS A 1 193 ? -25.010 -2.833 -17.929 1.00 45.59 193 LYS A N 1
ATOM 1588 C CA . LYS A 1 193 ? -25.451 -4.190 -18.288 1.00 45.59 193 LYS A CA 1
ATOM 1589 C C . LYS A 1 193 ? -26.908 -4.172 -18.714 1.00 45.59 193 LYS A C 1
ATOM 1591 O O . LYS A 1 193 ? -27.226 -4.960 -19.627 1.00 45.59 193 LYS A O 1
#

Radius of gyration: 18.78 Å; Cα contacts (8 Å, |Δi|>4): 174; chains: 1; bounding box: 52×30×48 Å

Mean predicted aligned error: 5.48 Å

pLDDT: mean 89.51, std 10.0, range [45.59, 97.75]

Solvent-accessible surface area (backbone atoms only — not comparable to full-atom values): 11445 Å² total; per-residue (Å²): 85,35,42,53,51,92,84,33,90,70,28,33,68,71,48,42,68,48,69,62,42,100,63,85,66,51,62,67,64,47,51,53,49,39,58,75,70,65,56,89,52,81,47,68,73,69,55,51,70,80,56,48,90,80,48,63,41,67,77,40,77,51,73,47,52,62,54,68,56,47,51,42,43,48,52,62,46,46,52,72,73,35,101,75,61,83,67,54,69,74,64,49,61,67,35,76,79,55,37,29,40,64,47,63,45,45,50,84,70,49,87,61,40,46,58,33,35,59,92,44,42,66,60,36,46,51,52,48,21,68,75,69,75,50,87,76,75,87,76,96,68,92,71,71,67,89,53,55,38,62,55,58,56,71,76,50,56,69,69,56,55,53,52,47,47,69,57,23,49,63,27,50,49,51,43,51,52,39,46,53,50,52,58,49,52,52,50,56,61,59,73,74,109